Protein AF-A0A8J3E4Y6-F1 (afdb_monomer_lite)

InterPro domains:
  IPR036388 Winged helix-like DNA-binding domain superfamily [G3DSA:1.10.10.10] (5-124)
  IPR036390 Winged helix DNA-binding domain superfamily [SSF46785] (32-128)

Sequence (198 aa):
MRDKEHPVAQGRLDCAAAAERMRALADLVRMSVEAASVSMMKDLTARAHVIEILQLLASKMGSHVEREQIKTELGLRDANLSRVMTLLAANGLVEREPRGKIAAFRVTQRGLALADSERNERQRARAEMLPAPVSAPVQSKEDALRGVFESPNIVVIMRRYDIHPKKDKLDYHFASEDRIDSSNYRLLLSATEKELVH

pLDDT: mean 70.82, std 22.78, range [29.17, 96.06]

Structure (mmCIF, N/CA/C/O backbone):
data_AF-A0A8J3E4Y6-F1
#
_entry.id   AF-A0A8J3E4Y6-F1
#
loop_
_atom_site.group_PDB
_atom_site.id
_atom_site.type_symbol
_atom_site.label_atom_id
_atom_site.label_alt_id
_atom_site.label_comp_id
_atom_site.label_asym_id
_atom_site.label_entity_id
_atom_site.label_seq_id
_atom_site.pdbx_PDB_ins_code
_atom_site.Cartn_x
_atom_site.Cartn_y
_atom_site.Cartn_z
_atom_site.occupancy
_atom_site.B_iso_or_equiv
_atom_site.auth_seq_id
_atom_site.auth_comp_id
_atom_site.auth_asym_id
_atom_site.auth_atom_id
_atom_site.pdbx_PDB_model_num
ATOM 1 N N . MET A 1 1 ? 56.588 -4.073 -56.898 1.00 47.19 1 MET A N 1
ATOM 2 C CA . MET A 1 1 ? 55.803 -3.415 -55.837 1.00 47.19 1 MET A CA 1
ATOM 3 C C . MET A 1 1 ? 54.423 -4.042 -55.867 1.00 47.19 1 MET A C 1
ATOM 5 O O . MET A 1 1 ? 53.781 -3.965 -56.901 1.00 47.19 1 MET A O 1
ATOM 9 N N . ARG A 1 2 ? 54.059 -4.822 -54.842 1.00 45.56 2 ARG A N 1
ATOM 10 C CA . ARG A 1 2 ? 52.734 -5.450 -54.729 1.00 45.56 2 ARG A CA 1
ATOM 11 C C . ARG A 1 2 ? 51.976 -4.673 -53.667 1.00 45.56 2 ARG A C 1
ATOM 13 O O . ARG A 1 2 ? 52.371 -4.734 -52.502 1.00 45.56 2 ARG A O 1
ATOM 20 N N . ASP A 1 3 ? 50.951 -3.948 -54.088 1.00 51.81 3 ASP A N 1
ATOM 21 C CA . ASP A 1 3 ? 50.020 -3.290 -53.186 1.00 51.81 3 ASP A CA 1
ATOM 22 C C . ASP A 1 3 ? 49.254 -4.356 -52.407 1.00 51.81 3 ASP A C 1
ATOM 24 O O . ASP A 1 3 ? 48.601 -5.238 -52.967 1.00 51.81 3 ASP A O 1
ATOM 28 N N . LYS A 1 4 ? 49.424 -4.321 -51.086 1.00 55.22 4 LYS A N 1
ATOM 29 C CA . LYS A 1 4 ? 48.626 -5.100 -50.149 1.00 55.22 4 LYS A CA 1
ATOM 30 C C . LYS A 1 4 ? 47.369 -4.291 -49.872 1.00 55.22 4 LYS A C 1
ATOM 32 O O . LYS A 1 4 ? 47.392 -3.381 -49.048 1.00 55.22 4 LYS A O 1
ATOM 37 N N . GLU A 1 5 ? 46.283 -4.623 -50.555 1.00 52.00 5 GLU A N 1
ATOM 38 C CA . GLU A 1 5 ? 44.956 -4.186 -50.139 1.00 52.00 5 GLU A CA 1
ATOM 39 C C . GLU A 1 5 ? 44.637 -4.847 -48.793 1.00 52.00 5 GLU A C 1
ATOM 41 O O . GLU A 1 5 ? 44.478 -6.064 -48.686 1.00 52.00 5 GLU A O 1
ATOM 46 N N . HIS A 1 6 ? 44.609 -4.041 -47.733 1.00 56.47 6 HIS A N 1
ATOM 47 C CA . HIS A 1 6 ? 44.069 -4.451 -46.446 1.00 56.47 6 HIS A CA 1
ATOM 48 C C . HIS A 1 6 ? 42.537 -4.431 -46.536 1.00 56.47 6 HIS A C 1
ATOM 50 O O . HIS A 1 6 ? 41.969 -3.355 -46.733 1.00 56.47 6 HIS A O 1
ATOM 56 N N . PRO A 1 7 ? 41.838 -5.569 -46.365 1.00 55.38 7 PRO A N 1
ATOM 57 C CA . PRO A 1 7 ? 40.392 -5.541 -46.242 1.00 55.38 7 PRO A CA 1
ATOM 58 C C . PRO A 1 7 ? 40.035 -4.848 -44.924 1.00 55.38 7 PRO A C 1
ATOM 60 O O . PRO A 1 7 ? 40.402 -5.307 -43.841 1.00 55.38 7 PRO A O 1
ATOM 63 N N . VAL A 1 8 ? 39.328 -3.722 -45.028 1.00 56.28 8 VAL A N 1
ATOM 64 C CA . VAL A 1 8 ? 38.725 -3.003 -43.900 1.00 56.28 8 VAL A CA 1
ATOM 65 C C . VAL A 1 8 ? 37.609 -3.885 -43.340 1.00 56.28 8 VAL A C 1
ATOM 67 O O . VAL A 1 8 ? 36.448 -3.803 -43.736 1.00 56.28 8 VAL A O 1
ATOM 70 N N . ALA A 1 9 ? 37.988 -4.813 -42.467 1.00 54.66 9 ALA A N 1
ATOM 71 C CA . ALA A 1 9 ? 37.065 -5.713 -41.808 1.00 54.66 9 ALA A CA 1
ATOM 72 C C . ALA A 1 9 ? 36.280 -4.962 -40.721 1.00 54.66 9 ALA A C 1
ATOM 74 O O . ALA A 1 9 ? 36.844 -4.440 -39.765 1.00 54.66 9 ALA A O 1
ATOM 75 N N . GLN A 1 10 ? 34.954 -4.979 -40.881 1.00 55.78 10 GLN A N 1
ATOM 76 C CA . GLN A 1 10 ? 33.985 -5.136 -39.790 1.00 55.78 10 GLN A CA 1
ATOM 77 C C . GLN A 1 10 ? 33.982 -4.042 -38.709 1.00 55.78 10 GLN A C 1
ATOM 79 O O . GLN A 1 10 ? 34.259 -4.284 -37.540 1.00 55.78 10 GLN A O 1
ATOM 84 N N . GLY A 1 11 ? 33.556 -2.838 -39.097 1.00 50.25 11 GLY A N 1
ATOM 85 C CA . GLY A 1 11 ? 33.175 -1.761 -38.171 1.00 50.25 11 GLY A CA 1
ATOM 86 C C . GLY A 1 11 ? 31.691 -1.381 -38.219 1.00 50.25 11 GLY A C 1
ATOM 87 O O . GLY A 1 11 ? 31.302 -0.358 -37.661 1.00 50.25 11 GLY A O 1
ATOM 88 N N . ARG A 1 12 ? 30.843 -2.153 -38.909 1.00 56.50 12 ARG A N 1
ATOM 89 C CA . ARG A 1 12 ? 29.395 -1.921 -38.899 1.00 56.50 12 ARG A CA 1
ATOM 90 C C . ARG A 1 12 ? 28.846 -2.667 -37.690 1.00 56.50 12 ARG A C 1
ATOM 92 O O . ARG A 1 12 ? 28.599 -3.861 -37.762 1.00 56.50 12 ARG A O 1
ATOM 99 N N . LEU A 1 13 ? 28.756 -1.977 -36.554 1.00 59.97 13 LEU A N 1
ATOM 100 C CA . LEU A 1 13 ? 27.991 -2.461 -35.408 1.00 59.97 13 LEU A CA 1
ATOM 101 C C . LEU A 1 13 ? 26.611 -2.847 -35.935 1.00 59.97 13 LEU A C 1
ATOM 103 O O . LEU A 1 13 ? 25.876 -1.983 -36.414 1.00 59.97 13 LEU A O 1
ATOM 107 N N . ASP A 1 14 ? 26.307 -4.141 -35.923 1.00 71.94 14 ASP A N 1
ATOM 108 C CA . ASP A 1 14 ? 25.037 -4.674 -36.395 1.00 71.94 14 ASP A CA 1
ATOM 109 C C . ASP A 1 14 ? 23.927 -4.100 -35.512 1.00 71.94 14 ASP A C 1
ATOM 111 O O . ASP A 1 14 ? 23.604 -4.640 -34.453 1.00 71.94 14 ASP A O 1
ATOM 115 N N . CYS A 1 15 ? 23.362 -2.960 -35.921 1.00 79.06 15 CYS A N 1
ATOM 116 C CA . CYS A 1 15 ? 22.351 -2.229 -35.158 1.00 79.06 15 CYS A CA 1
ATOM 117 C C . CYS A 1 15 ? 21.167 -3.128 -34.786 1.00 79.06 15 CYS A C 1
ATOM 119 O O . CYS A 1 15 ? 20.570 -2.945 -33.731 1.00 79.06 15 CYS A O 1
ATOM 121 N N . ALA A 1 16 ? 20.869 -4.131 -35.617 1.00 82.94 16 ALA A N 1
ATOM 122 C CA . ALA A 1 16 ? 19.875 -5.158 -35.331 1.00 82.94 16 ALA A CA 1
ATOM 123 C C . ALA A 1 16 ? 20.263 -6.026 -34.121 1.00 82.94 16 ALA A C 1
ATOM 125 O O . ALA A 1 16 ? 19.465 -6.191 -33.205 1.00 82.94 16 ALA A O 1
ATOM 126 N N . ALA A 1 17 ? 21.501 -6.524 -34.063 1.00 84.75 17 ALA A N 1
ATOM 127 C CA . ALA A 1 17 ? 21.981 -7.311 -32.928 1.00 84.75 17 ALA A CA 1
ATOM 128 C C . ALA A 1 17 ? 22.073 -6.470 -31.643 1.00 84.75 17 ALA A C 1
ATOM 130 O O . ALA A 1 17 ? 21.790 -6.964 -30.551 1.00 84.75 17 ALA A O 1
ATOM 131 N N . ALA A 1 18 ? 22.443 -5.191 -31.760 1.00 86.19 18 ALA A N 1
ATOM 132 C CA . ALA A 1 18 ? 22.433 -4.258 -30.636 1.00 86.19 18 ALA A CA 1
ATOM 133 C C . ALA A 1 18 ? 21.005 -3.977 -30.133 1.00 86.19 18 ALA A C 1
ATOM 135 O O . ALA A 1 18 ? 20.766 -4.023 -28.927 1.00 86.19 18 ALA A O 1
ATOM 136 N N . ALA A 1 19 ? 20.050 -3.755 -31.042 1.00 92.25 19 ALA A N 1
ATOM 137 C CA . ALA A 1 19 ? 18.644 -3.546 -30.704 1.00 92.25 19 ALA A CA 1
ATOM 138 C C . ALA A 1 19 ? 18.044 -4.759 -29.980 1.00 92.25 19 ALA A C 1
ATOM 140 O O . ALA A 1 19 ? 17.343 -4.586 -28.984 1.00 92.25 19 ALA A O 1
ATOM 141 N N . GLU A 1 20 ? 18.380 -5.978 -30.407 1.00 93.00 20 GLU A N 1
ATOM 142 C CA . GLU A 1 20 ? 17.858 -7.193 -29.773 1.00 93.00 20 GLU A CA 1
ATOM 143 C C . GLU A 1 20 ? 18.412 -7.412 -28.374 1.00 93.00 20 GLU A C 1
ATOM 145 O O . GLU A 1 20 ? 17.668 -7.769 -27.462 1.00 93.00 20 GLU A O 1
ATOM 150 N N . ARG A 1 21 ? 19.691 -7.094 -28.160 1.00 94.06 21 ARG A N 1
ATOM 151 C CA . ARG A 1 21 ? 20.278 -7.089 -26.814 1.00 94.06 21 ARG A CA 1
ATOM 152 C C . ARG A 1 21 ? 19.631 -6.034 -25.918 1.00 94.06 21 ARG A C 1
ATOM 154 O O . ARG A 1 21 ? 19.386 -6.313 -24.749 1.00 94.06 21 ARG A O 1
ATOM 161 N N . MET A 1 22 ? 19.323 -4.848 -26.450 1.00 94.50 22 MET A N 1
ATOM 162 C CA . MET A 1 22 ? 18.622 -3.806 -25.692 1.00 94.50 22 MET A CA 1
ATOM 163 C C . MET A 1 22 ? 17.192 -4.214 -25.328 1.00 94.50 22 MET A C 1
ATOM 165 O O . MET A 1 22 ? 16.777 -3.964 -24.199 1.00 94.50 22 MET A O 1
ATOM 169 N N . ARG A 1 23 ? 16.452 -4.868 -26.234 1.00 95.94 23 ARG A N 1
ATOM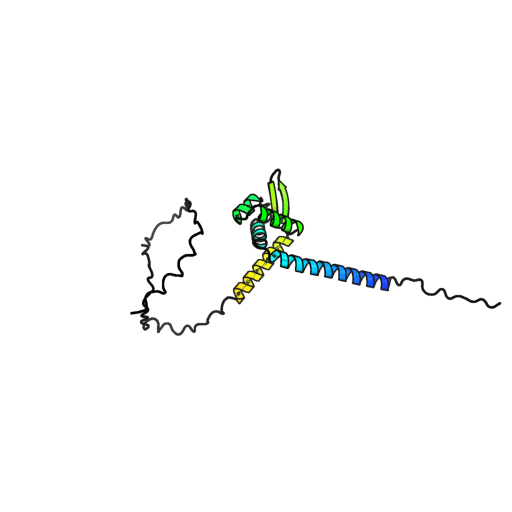 170 C CA . ARG A 1 23 ? 15.115 -5.406 -25.925 1.00 95.94 23 ARG A CA 1
ATOM 171 C C . ARG A 1 23 ? 15.179 -6.487 -24.859 1.00 95.94 23 ARG A C 1
ATOM 173 O O . ARG A 1 23 ? 14.480 -6.374 -23.861 1.00 95.94 23 ARG A O 1
ATOM 180 N N . ALA A 1 24 ? 16.078 -7.458 -25.014 1.00 95.62 24 ALA A N 1
ATOM 181 C CA . ALA A 1 24 ? 16.266 -8.512 -24.022 1.00 95.62 24 ALA A CA 1
ATOM 182 C C . ALA A 1 24 ? 16.628 -7.943 -22.637 1.00 95.62 24 ALA A C 1
ATOM 184 O O . ALA A 1 24 ? 16.120 -8.410 -21.620 1.00 95.62 24 ALA A O 1
ATOM 185 N N . LEU A 1 25 ? 17.465 -6.899 -22.588 1.00 95.38 25 LEU A N 1
ATOM 186 C CA . LEU A 1 25 ? 17.784 -6.201 -21.344 1.00 95.38 25 LEU A CA 1
ATOM 187 C C . LEU A 1 25 ? 16.560 -5.485 -20.759 1.00 95.38 25 LEU A C 1
ATOM 189 O O . LEU A 1 25 ? 16.324 -5.576 -19.557 1.00 95.38 25 LEU A O 1
ATOM 193 N N . ALA A 1 26 ? 15.779 -4.788 -21.587 1.00 95.94 26 ALA A N 1
ATOM 194 C CA . ALA A 1 26 ? 14.564 -4.107 -21.149 1.00 95.94 26 ALA A CA 1
ATOM 195 C C . ALA A 1 26 ? 13.530 -5.094 -20.589 1.00 95.94 26 ALA A C 1
ATOM 197 O O . ALA A 1 26 ? 12.945 -4.830 -19.538 1.00 95.94 26 ALA A O 1
ATOM 198 N N . ASP A 1 27 ? 13.358 -6.246 -21.237 1.00 96.06 27 ASP A N 1
ATOM 199 C CA . ASP A 1 27 ? 12.477 -7.311 -20.766 1.00 96.06 27 ASP A CA 1
ATOM 200 C C . ASP A 1 27 ? 12.960 -7.884 -19.432 1.00 96.06 27 ASP A C 1
ATOM 202 O O . ASP A 1 27 ? 12.168 -8.014 -18.501 1.00 96.06 27 ASP A O 1
ATOM 206 N N . LEU A 1 28 ? 14.264 -8.142 -19.287 1.00 96.06 28 LEU A N 1
ATOM 207 C CA . LEU A 1 28 ? 14.833 -8.620 -18.026 1.00 96.06 28 LEU A CA 1
ATOM 208 C C . LEU A 1 28 ? 14.630 -7.601 -16.897 1.00 96.06 28 LEU A C 1
ATOM 210 O O . LEU A 1 28 ? 14.212 -7.972 -15.799 1.00 96.06 28 LEU A O 1
ATOM 214 N N . VAL A 1 29 ? 14.864 -6.312 -17.163 1.00 94.12 29 VAL A N 1
ATOM 215 C CA . VAL A 1 29 ? 14.599 -5.239 -16.194 1.00 94.12 29 VAL A CA 1
ATOM 216 C C . VAL A 1 29 ? 13.116 -5.212 -15.828 1.00 94.12 29 VAL A C 1
ATOM 218 O O . VAL A 1 29 ? 12.796 -5.181 -14.639 1.00 94.12 29 VAL A O 1
ATOM 221 N N . ARG A 1 30 ? 12.209 -5.305 -16.806 1.00 92.19 30 ARG A N 1
ATOM 222 C CA . ARG A 1 30 ? 10.763 -5.344 -16.552 1.00 92.19 30 ARG A CA 1
ATOM 223 C C . ARG A 1 30 ? 10.384 -6.523 -15.657 1.00 92.19 30 ARG A C 1
ATOM 225 O O . ARG A 1 30 ? 9.755 -6.319 -14.623 1.00 92.19 30 ARG A O 1
ATOM 232 N N . MET A 1 31 ? 10.847 -7.725 -15.996 1.00 90.56 31 MET A N 1
ATOM 233 C CA . MET A 1 31 ? 10.618 -8.937 -15.205 1.00 90.56 31 MET A CA 1
ATOM 234 C C . MET A 1 31 ? 11.186 -8.812 -13.787 1.00 90.56 31 MET A C 1
ATOM 236 O O . MET A 1 31 ? 10.558 -9.264 -12.833 1.00 90.56 31 MET A O 1
ATOM 240 N N . SER A 1 32 ? 12.347 -8.171 -13.621 1.00 90.06 32 SER A N 1
ATOM 241 C CA . SER A 1 32 ? 12.950 -7.961 -12.299 1.00 90.06 32 SER A CA 1
ATOM 242 C C . SER A 1 32 ? 12.123 -7.018 -11.419 1.00 90.06 32 SER A C 1
ATOM 244 O O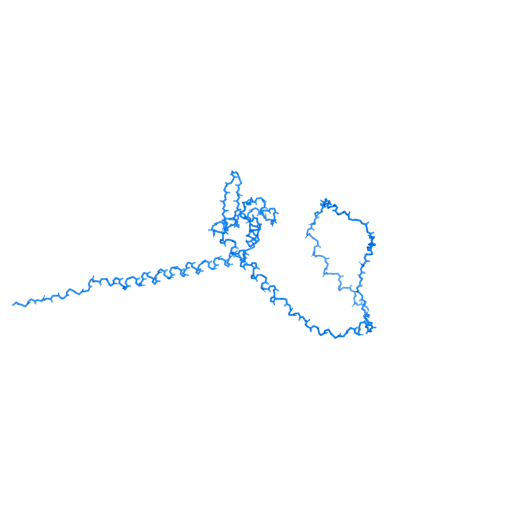 . SER A 1 32 ? 11.937 -7.289 -10.232 1.00 90.06 32 SER A O 1
ATOM 246 N N . VAL A 1 33 ? 11.569 -5.949 -12.002 1.00 82.25 33 VAL A N 1
ATOM 247 C CA . VAL A 1 33 ? 10.688 -5.003 -11.305 1.00 82.25 33 VAL A CA 1
ATOM 248 C C . VAL A 1 33 ? 9.375 -5.683 -10.927 1.00 82.25 33 VAL A C 1
ATOM 250 O O . VAL A 1 33 ? 8.921 -5.557 -9.790 1.00 82.25 33 VAL A O 1
ATOM 253 N N . GLU A 1 34 ? 8.789 -6.445 -11.851 1.00 81.44 34 GLU A N 1
ATOM 254 C CA . GLU A 1 34 ? 7.578 -7.226 -11.600 1.00 81.44 34 GLU A CA 1
ATOM 255 C C . GLU A 1 34 ? 7.804 -8.232 -10.460 1.00 81.44 34 GLU A C 1
ATOM 257 O O . GLU A 1 34 ? 7.056 -8.226 -9.480 1.00 81.44 34 GLU A O 1
ATOM 262 N N . ALA A 1 35 ? 8.881 -9.020 -10.506 1.00 77.75 35 ALA A N 1
ATOM 263 C CA . ALA A 1 35 ? 9.217 -9.990 -9.463 1.00 77.75 35 ALA A CA 1
ATOM 264 C C . ALA A 1 35 ? 9.441 -9.328 -8.091 1.00 77.75 35 ALA A C 1
ATOM 266 O O . ALA A 1 35 ? 8.895 -9.788 -7.082 1.00 77.75 35 ALA A O 1
ATOM 267 N N . ALA A 1 36 ? 10.185 -8.218 -8.049 1.00 75.38 36 ALA A N 1
ATOM 268 C CA . ALA A 1 36 ? 10.406 -7.455 -6.822 1.00 75.38 36 ALA A CA 1
ATOM 269 C C . ALA A 1 36 ? 9.090 -6.908 -6.249 1.00 75.38 36 ALA A C 1
ATOM 271 O O . ALA A 1 36 ? 8.866 -6.967 -5.037 1.00 75.38 36 ALA A O 1
ATOM 272 N N . SER A 1 37 ? 8.189 -6.431 -7.113 1.00 76.69 37 SER A N 1
ATOM 273 C CA . SER A 1 37 ? 6.881 -5.928 -6.695 1.00 76.69 37 SER A CA 1
ATOM 274 C C . SER A 1 37 ? 6.009 -7.030 -6.087 1.00 76.69 37 SER A C 1
ATOM 276 O O . SER A 1 37 ? 5.405 -6.810 -5.041 1.00 76.69 37 SER A O 1
ATOM 278 N N . VAL A 1 38 ? 6.000 -8.236 -6.665 1.00 77.50 38 VAL A N 1
ATOM 279 C CA . VAL A 1 38 ? 5.216 -9.370 -6.152 1.00 77.50 38 VAL A CA 1
ATOM 280 C C . VAL A 1 38 ? 5.718 -9.809 -4.777 1.00 77.50 38 VAL A C 1
ATOM 282 O O . VAL A 1 38 ? 4.910 -10.003 -3.869 1.00 77.50 38 VAL A O 1
ATOM 285 N N . SER A 1 39 ? 7.038 -9.929 -4.596 1.00 73.88 39 SER A N 1
ATOM 286 C CA . SER A 1 39 ? 7.621 -10.298 -3.297 1.00 73.88 39 SER A CA 1
ATOM 287 C C . SER A 1 39 ? 7.296 -9.263 -2.221 1.00 73.88 39 SER A C 1
ATOM 289 O O . SER A 1 39 ? 6.821 -9.609 -1.143 1.00 73.88 39 SER A O 1
ATOM 291 N N . MET A 1 40 ? 7.484 -7.981 -2.538 1.00 77.19 40 MET A N 1
ATOM 292 C CA . MET A 1 40 ? 7.224 -6.882 -1.611 1.00 77.19 40 MET A CA 1
ATOM 293 C C . MET A 1 40 ? 5.752 -6.812 -1.196 1.00 77.19 40 MET A C 1
ATOM 295 O O . MET A 1 40 ? 5.454 -6.538 -0.036 1.00 77.19 40 MET A O 1
ATOM 299 N N . MET A 1 41 ? 4.832 -7.073 -2.126 1.00 80.25 41 MET A N 1
ATOM 300 C CA . MET A 1 41 ? 3.399 -7.073 -1.838 1.00 80.25 41 MET A CA 1
ATOM 301 C C . MET A 1 41 ? 3.021 -8.221 -0.897 1.00 80.25 41 MET A C 1
ATOM 303 O O . MET A 1 41 ? 2.303 -7.968 0.062 1.00 80.25 41 MET A O 1
ATOM 307 N N . LYS A 1 42 ? 3.566 -9.431 -1.086 1.00 81.00 42 LYS A N 1
ATOM 308 C CA . LYS A 1 42 ? 3.352 -10.557 -0.153 1.00 81.00 42 LYS A CA 1
ATOM 309 C C . LYS A 1 42 ? 3.849 -10.242 1.258 1.00 81.00 42 LYS A C 1
ATOM 311 O O . LYS A 1 42 ? 3.137 -10.457 2.236 1.00 81.00 42 LYS A O 1
ATOM 316 N N . ASP A 1 43 ? 5.044 -9.668 1.368 1.00 81.56 43 ASP A N 1
ATOM 317 C CA . ASP A 1 43 ? 5.611 -9.276 2.663 1.00 81.56 43 ASP A CA 1
ATOM 318 C C . ASP A 1 43 ? 4.822 -8.146 3.331 1.00 81.56 43 ASP A C 1
ATOM 320 O O . ASP A 1 43 ? 4.858 -7.980 4.552 1.00 81.56 43 ASP A O 1
ATOM 324 N N . LEU A 1 44 ? 4.143 -7.323 2.531 1.00 83.62 44 LEU A N 1
ATOM 325 C CA . LEU A 1 44 ? 3.329 -6.215 3.000 1.00 83.62 44 LEU A CA 1
ATOM 326 C C . LEU A 1 44 ? 1.954 -6.691 3.476 1.00 83.62 44 LEU A C 1
ATOM 328 O O . LEU A 1 44 ? 1.518 -6.255 4.541 1.00 83.62 44 LEU A O 1
ATOM 332 N N . THR A 1 45 ? 1.298 -7.595 2.745 1.00 82.12 45 THR A N 1
ATOM 333 C CA . THR A 1 45 ? -0.008 -8.152 3.132 1.00 82.12 45 THR A CA 1
ATOM 334 C C . THR A 1 45 ? 0.084 -9.105 4.320 1.00 82.12 45 THR A C 1
ATOM 336 O O . THR A 1 45 ? -0.854 -9.174 5.113 1.00 82.12 45 THR A O 1
ATOM 339 N N . ALA A 1 46 ? 1.243 -9.736 4.536 1.00 81.94 46 ALA A N 1
ATOM 340 C CA . ALA A 1 46 ? 1.527 -10.525 5.736 1.00 81.94 46 ALA A CA 1
ATOM 341 C C . ALA A 1 46 ? 1.583 -9.691 7.034 1.00 81.94 46 ALA A C 1
ATOM 343 O O . ALA A 1 46 ? 1.527 -10.245 8.135 1.00 81.94 46 ALA A O 1
ATOM 344 N N . ARG A 1 47 ? 1.716 -8.360 6.948 1.00 83.25 47 ARG A N 1
ATOM 345 C CA . ARG A 1 47 ? 1.793 -7.498 8.136 1.00 83.25 47 ARG A CA 1
ATOM 346 C C . ARG A 1 47 ? 0.413 -7.259 8.729 1.00 83.25 47 ARG A C 1
ATOM 348 O O . ARG A 1 47 ? -0.551 -6.962 8.024 1.00 83.25 47 ARG A O 1
ATOM 355 N N . ALA A 1 48 ? 0.359 -7.283 10.059 1.00 75.56 48 ALA A N 1
ATOM 356 C CA . ALA A 1 48 ? -0.845 -6.963 10.812 1.00 75.56 48 ALA A CA 1
ATOM 357 C C . ALA A 1 48 ? -1.421 -5.593 10.400 1.00 75.56 48 ALA A C 1
ATOM 359 O O . ALA A 1 48 ? -0.681 -4.621 10.223 1.00 75.56 48 ALA A O 1
ATOM 360 N N . HIS A 1 49 ? -2.748 -5.531 10.270 1.00 88.75 49 HIS A N 1
ATOM 361 C CA . HIS A 1 49 ? -3.556 -4.333 10.003 1.00 88.75 49 HIS A CA 1
ATOM 362 C C . HIS A 1 49 ? -3.403 -3.657 8.631 1.00 88.75 49 HIS A C 1
ATOM 364 O O . HIS A 1 49 ? -4.179 -2.753 8.332 1.00 88.75 49 HIS A O 1
ATOM 370 N N . VAL A 1 50 ? -2.479 -4.078 7.759 1.00 91.81 50 VAL A N 1
ATOM 371 C CA . VAL A 1 50 ? -2.338 -3.488 6.410 1.00 91.81 50 VAL A CA 1
ATOM 372 C C . VAL A 1 50 ? -3.635 -3.617 5.612 1.00 91.81 50 VAL A C 1
ATOM 374 O O . VAL A 1 50 ? -4.161 -2.623 5.114 1.00 91.81 50 VAL A O 1
ATOM 377 N N . ILE A 1 51 ? -4.176 -4.833 5.538 1.00 92.50 51 ILE A N 1
ATOM 378 C CA . ILE A 1 51 ? -5.420 -5.107 4.811 1.00 92.50 51 ILE A CA 1
ATOM 379 C C . ILE A 1 51 ? -6.608 -4.396 5.461 1.00 92.50 51 ILE A C 1
ATOM 381 O O . ILE A 1 51 ? -7.449 -3.851 4.756 1.00 92.50 51 ILE A O 1
ATOM 385 N N . GLU A 1 52 ? -6.653 -4.346 6.792 1.00 92.19 52 GLU A N 1
ATOM 386 C CA . GLU A 1 52 ? -7.721 -3.672 7.539 1.00 92.19 52 GLU A CA 1
ATOM 387 C C . GLU A 1 52 ? -7.738 -2.167 7.258 1.00 92.19 52 GLU A C 1
ATOM 389 O O . GLU A 1 52 ? -8.795 -1.615 6.970 1.00 92.19 52 GLU A O 1
ATOM 394 N N . ILE A 1 53 ? -6.571 -1.513 7.245 1.00 93.94 53 ILE A N 1
ATOM 395 C CA . ILE A 1 53 ? -6.448 -0.092 6.893 1.00 93.94 53 ILE A CA 1
ATOM 396 C C . ILE A 1 53 ? -6.895 0.147 5.450 1.00 93.94 53 ILE A C 1
ATOM 398 O O . ILE A 1 53 ? -7.649 1.082 5.188 1.00 93.94 53 ILE A O 1
ATOM 402 N N . LEU A 1 54 ? -6.461 -0.686 4.500 1.00 93.69 54 LEU A N 1
ATOM 403 C CA . LEU A 1 54 ? -6.851 -0.519 3.099 1.00 93.69 54 LEU A CA 1
ATOM 404 C C . LEU A 1 54 ? -8.356 -0.723 2.898 1.00 93.69 54 LEU A C 1
ATOM 406 O O . LEU A 1 54 ? -8.980 0.055 2.183 1.00 93.69 54 LEU A O 1
ATOM 410 N N . GLN A 1 55 ? -8.954 -1.709 3.566 1.00 93.00 55 GLN A N 1
ATOM 411 C CA . GLN A 1 55 ? -10.398 -1.951 3.530 1.00 93.00 55 GLN A CA 1
ATOM 412 C C . GLN A 1 55 ? -11.190 -0.817 4.185 1.00 93.00 55 GLN A C 1
ATOM 414 O O . GLN A 1 55 ? -12.231 -0.416 3.661 1.00 93.00 55 GLN A O 1
ATOM 419 N N . LEU A 1 56 ? -10.683 -0.268 5.289 1.00 93.62 56 LEU A N 1
ATOM 420 C CA . LEU A 1 56 ? -11.262 0.893 5.949 1.00 93.62 56 LEU A CA 1
ATOM 421 C C . LEU A 1 56 ? -11.293 2.092 5.002 1.00 93.62 56 LEU A C 1
ATOM 423 O O . LEU A 1 56 ? -12.356 2.654 4.754 1.00 93.62 56 LEU A O 1
ATOM 427 N N . LEU A 1 57 ? -10.152 2.436 4.406 1.00 93.50 57 LEU A N 1
ATOM 428 C CA . LEU A 1 57 ? -10.054 3.548 3.461 1.00 93.50 57 LEU A CA 1
ATOM 429 C C . LEU A 1 57 ? -10.890 3.304 2.194 1.00 93.50 57 LEU A C 1
ATOM 431 O O . LEU A 1 57 ? -11.516 4.233 1.686 1.00 93.50 57 LEU A O 1
ATOM 435 N N . ALA A 1 58 ? -10.957 2.059 1.711 1.00 92.19 58 ALA A N 1
ATOM 436 C CA . ALA A 1 58 ? -11.802 1.670 0.581 1.00 92.19 58 ALA A CA 1
ATOM 437 C C . ALA A 1 58 ? -13.295 1.871 0.874 1.00 92.19 58 ALA A C 1
ATOM 439 O O . ALA A 1 58 ? -14.033 2.359 0.017 1.00 92.19 58 ALA A O 1
ATOM 440 N N . SER A 1 59 ? -13.740 1.565 2.099 1.00 91.31 59 SER A N 1
ATOM 441 C CA . SER A 1 59 ? -15.140 1.735 2.510 1.00 91.31 59 SER A CA 1
ATOM 442 C C . SER A 1 59 ? -15.608 3.193 2.483 1.00 91.31 59 SER A C 1
ATOM 444 O O . SER A 1 59 ? -16.796 3.458 2.319 1.00 91.31 59 SER A O 1
ATOM 446 N N . LYS A 1 60 ? -14.678 4.151 2.584 1.00 89.38 60 LYS A N 1
ATOM 447 C CA . LYS A 1 60 ? -14.968 5.590 2.592 1.00 89.38 60 LYS A CA 1
ATOM 448 C C . LYS A 1 60 ? -14.923 6.218 1.183 1.00 89.38 60 LYS A C 1
ATOM 450 O O . LYS A 1 60 ? -14.852 7.440 1.066 1.00 89.38 60 LYS A O 1
ATOM 455 N N . MET A 1 61 ? -14.962 5.402 0.120 1.00 75.69 61 MET A N 1
ATOM 456 C CA . MET A 1 61 ? -15.167 5.785 -1.293 1.00 75.69 61 MET A CA 1
ATOM 457 C C . MET A 1 61 ? -14.360 7.011 -1.764 1.00 75.69 61 MET A C 1
ATOM 459 O O . MET A 1 61 ? -14.908 7.984 -2.276 1.00 75.69 61 MET A O 1
ATOM 463 N N . GLY A 1 62 ? -13.036 6.981 -1.586 1.00 73.69 62 GLY A N 1
ATOM 464 C CA . GLY A 1 62 ? -12.145 8.031 -2.100 1.00 73.69 62 GLY A CA 1
ATOM 465 C C . GLY A 1 62 ? -12.160 9.343 -1.308 1.00 73.69 62 GLY A C 1
ATOM 466 O O . GLY A 1 62 ? -11.458 10.286 -1.682 1.00 73.69 62 GLY A O 1
ATOM 467 N N . SER A 1 63 ? -12.908 9.412 -0.204 1.00 87.19 63 SER A N 1
ATOM 468 C CA . SER A 1 63 ? -12.760 10.499 0.762 1.00 87.19 63 SER A CA 1
ATOM 469 C C . SER A 1 63 ? -11.434 10.384 1.518 1.00 87.19 63 SER A C 1
ATOM 471 O O . SER A 1 63 ? -10.849 9.306 1.656 1.00 87.19 63 SER A O 1
ATOM 473 N N . HIS A 1 64 ? -10.936 11.530 1.975 1.00 90.56 64 HIS A N 1
ATOM 474 C CA . HIS A 1 64 ? -9.752 11.581 2.817 1.00 90.56 64 HIS A CA 1
ATOM 475 C C . HIS A 1 64 ? -10.152 11.282 4.262 1.00 90.56 64 HIS A C 1
ATOM 477 O O . HIS A 1 64 ? -11.033 11.946 4.805 1.00 90.56 64 HIS A O 1
ATOM 483 N N . VAL A 1 65 ? -9.482 10.313 4.877 1.00 93.69 65 VAL A N 1
ATOM 484 C CA . VAL A 1 65 ? -9.699 9.899 6.265 1.00 93.69 65 VAL A CA 1
ATOM 485 C C . VAL A 1 65 ? -8.535 10.389 7.111 1.00 93.69 65 VAL A C 1
ATOM 487 O O . VAL A 1 65 ? -7.366 10.208 6.758 1.00 93.69 65 VAL A O 1
ATOM 490 N N . GLU A 1 66 ? -8.834 11.034 8.230 1.00 94.50 66 GLU A N 1
ATOM 491 C CA . GLU A 1 66 ? -7.800 11.554 9.118 1.00 94.50 66 GLU A CA 1
ATOM 492 C C . GLU A 1 66 ? -7.116 10.438 9.907 1.00 94.50 66 GLU A C 1
ATOM 494 O O . GLU A 1 66 ? -7.718 9.423 10.260 1.00 94.50 66 GLU A O 1
ATOM 499 N N . ARG A 1 67 ? -5.846 10.655 10.259 1.00 92.81 67 ARG A N 1
ATOM 500 C CA . ARG A 1 67 ? -5.069 9.695 11.056 1.00 92.81 67 ARG A CA 1
ATOM 501 C C . ARG A 1 67 ? -5.768 9.289 12.360 1.00 92.81 67 ARG A C 1
ATOM 503 O O . ARG A 1 67 ? -5.764 8.111 12.703 1.00 92.81 67 ARG A O 1
ATOM 510 N N . GLU A 1 68 ? -6.362 10.247 13.075 1.00 91.00 68 GLU A N 1
ATOM 511 C CA . GLU A 1 68 ? -7.054 9.982 14.346 1.00 91.00 68 GLU A CA 1
ATOM 512 C C . GLU A 1 68 ? -8.324 9.141 14.159 1.00 91.00 68 GLU A C 1
ATOM 514 O O . GLU A 1 68 ? -8.658 8.326 15.020 1.00 91.00 68 GLU A O 1
ATOM 519 N N . GLN A 1 69 ? -8.996 9.266 13.013 1.00 92.19 69 GLN A N 1
ATOM 520 C CA . GLN A 1 69 ? -10.154 8.434 12.681 1.00 92.19 69 GLN A CA 1
ATOM 521 C C . GLN A 1 69 ? -9.717 6.986 12.445 1.00 92.19 69 GLN A C 1
ATOM 523 O O . GLN A 1 69 ? -10.271 6.083 13.062 1.00 92.19 69 GLN A O 1
ATOM 528 N N . ILE A 1 70 ? -8.653 6.768 11.660 1.00 92.62 70 ILE A N 1
ATOM 529 C CA . ILE A 1 70 ? -8.085 5.425 11.422 1.00 92.62 70 ILE A CA 1
ATOM 530 C C . ILE A 1 70 ? -7.647 4.782 12.743 1.00 92.62 70 ILE A C 1
ATOM 532 O O . ILE A 1 70 ? -7.893 3.603 12.992 1.00 92.62 70 ILE A O 1
ATOM 536 N N . LYS A 1 71 ? -7.006 5.570 13.613 1.00 93.50 71 LYS A N 1
ATOM 537 C CA . LYS A 1 71 ? -6.580 5.137 14.946 1.00 93.50 71 LYS A CA 1
ATOM 538 C C . LYS A 1 71 ? -7.759 4.667 15.793 1.00 93.50 71 LYS A C 1
ATOM 540 O O . LYS A 1 71 ? -7.665 3.616 16.419 1.00 93.50 71 LYS A O 1
ATOM 545 N N . THR A 1 72 ? -8.840 5.443 15.801 1.00 92.50 72 THR A N 1
ATOM 546 C CA . THR A 1 72 ? -10.051 5.153 16.577 1.00 92.50 72 THR A CA 1
ATOM 547 C C . THR A 1 72 ? -10.778 3.926 16.036 1.00 92.50 72 THR A C 1
ATOM 549 O O . THR A 1 72 ? -11.126 3.043 16.811 1.00 92.50 72 THR A O 1
ATOM 552 N N . GLU A 1 73 ? -10.956 3.833 14.716 1.00 92.06 73 GLU A N 1
ATOM 553 C CA . GLU A 1 73 ? -11.690 2.731 14.081 1.00 92.06 73 GLU A CA 1
ATOM 554 C C . GLU A 1 73 ? -10.953 1.383 14.207 1.00 92.06 73 GLU A C 1
ATOM 556 O O . GLU A 1 73 ? -11.602 0.346 14.307 1.00 92.06 73 GLU A O 1
ATOM 561 N N . LEU A 1 74 ? -9.613 1.379 14.250 1.00 90.88 74 LEU A N 1
ATOM 562 C CA . LEU A 1 74 ? -8.808 0.148 14.326 1.00 90.88 74 LEU A CA 1
ATOM 563 C C . LEU A 1 74 ? -8.170 -0.115 15.700 1.00 90.88 74 LEU A C 1
ATOM 565 O O . LEU A 1 74 ? -7.482 -1.120 15.875 1.00 90.88 74 LEU A O 1
ATOM 569 N N . GLY A 1 75 ? -8.333 0.787 16.672 1.00 90.50 75 GLY A N 1
ATOM 570 C CA . GLY A 1 75 ? -7.750 0.645 18.013 1.00 90.50 75 GLY A CA 1
ATOM 571 C C . GLY A 1 75 ? -6.215 0.576 18.034 1.00 90.50 75 GLY A C 1
ATOM 572 O O . GLY A 1 75 ? -5.625 -0.050 18.917 1.00 90.50 75 GLY A O 1
ATOM 573 N N . LEU A 1 76 ? -5.538 1.184 17.053 1.00 89.56 76 LEU A N 1
ATOM 574 C CA . LEU A 1 76 ? -4.088 1.052 16.880 1.00 89.56 76 LEU A CA 1
ATOM 575 C C . LEU A 1 76 ? -3.290 2.043 17.738 1.00 89.56 76 LEU A C 1
ATOM 577 O O . LEU A 1 76 ? -3.663 3.199 17.925 1.00 89.56 76 LEU A O 1
ATOM 581 N N . ARG A 1 77 ? -2.108 1.617 18.200 1.00 89.94 77 ARG A N 1
ATOM 582 C CA . ARG A 1 77 ? -1.132 2.514 18.846 1.00 89.94 77 ARG A CA 1
ATOM 583 C C . ARG A 1 77 ? -0.508 3.471 17.826 1.00 89.94 77 ARG A C 1
ATOM 585 O O . ARG A 1 77 ? -0.186 3.061 16.710 1.00 89.94 77 ARG A O 1
ATOM 592 N N . ASP A 1 78 ? -0.219 4.705 18.244 1.00 87.56 78 ASP A N 1
ATOM 593 C CA . ASP A 1 78 ? 0.307 5.774 17.374 1.00 87.56 78 ASP A CA 1
ATOM 594 C C . ASP A 1 78 ? 1.586 5.406 16.617 1.00 87.56 78 ASP A C 1
ATOM 596 O O . ASP A 1 78 ? 1.710 5.702 15.425 1.00 87.56 78 ASP A O 1
ATOM 600 N N . ALA A 1 79 ? 2.534 4.755 17.295 1.00 87.62 79 ALA A N 1
ATOM 601 C CA . ALA A 1 79 ? 3.795 4.344 16.685 1.00 87.62 79 ALA A CA 1
ATOM 602 C C . ALA A 1 79 ? 3.576 3.285 15.592 1.00 87.62 79 ALA A C 1
ATOM 604 O O . ALA A 1 79 ? 4.197 3.351 14.530 1.00 87.62 79 ALA A O 1
ATOM 605 N N . ASN A 1 80 ? 2.658 2.340 15.828 1.00 88.06 80 ASN A N 1
ATOM 606 C CA . ASN A 1 80 ? 2.352 1.291 14.861 1.00 88.06 80 ASN A CA 1
ATOM 607 C C . ASN A 1 80 ? 1.619 1.872 13.649 1.00 88.06 80 ASN A C 1
ATOM 609 O O . ASN A 1 80 ? 2.044 1.663 12.515 1.00 88.06 80 ASN A O 1
ATOM 613 N N . LEU A 1 81 ? 0.585 2.684 13.890 1.00 91.25 81 LEU A N 1
ATOM 614 C CA . LEU A 1 81 ? -0.164 3.334 12.821 1.00 91.25 81 LEU A CA 1
ATOM 615 C C . LEU A 1 81 ? 0.754 4.204 11.954 1.00 91.25 81 LEU A C 1
ATOM 617 O O . LEU A 1 81 ? 0.745 4.074 10.737 1.00 91.25 81 LEU A O 1
ATOM 621 N N . SER A 1 82 ? 1.609 5.032 12.557 1.00 91.38 82 SER A N 1
ATOM 622 C CA . SER A 1 82 ? 2.537 5.889 11.804 1.00 91.38 82 SER A CA 1
ATOM 623 C C . SER A 1 82 ? 3.494 5.081 10.924 1.00 91.38 82 SER A C 1
ATOM 625 O O . SER A 1 82 ? 3.711 5.435 9.762 1.00 91.38 82 SER A O 1
ATOM 627 N N . ARG A 1 83 ? 4.031 3.966 11.440 1.00 90.81 83 ARG A N 1
ATOM 628 C CA . ARG A 1 83 ? 4.901 3.064 10.672 1.00 90.81 83 ARG A CA 1
ATOM 629 C C . ARG A 1 83 ? 4.153 2.440 9.495 1.00 90.81 83 ARG A C 1
ATOM 631 O O . ARG A 1 83 ? 4.678 2.445 8.384 1.00 90.81 83 ARG A O 1
ATOM 638 N N . VAL A 1 84 ? 2.939 1.937 9.723 1.00 91.50 84 VAL A N 1
ATOM 639 C CA . VAL A 1 84 ? 2.134 1.308 8.667 1.00 91.50 84 VAL A CA 1
ATOM 640 C C . VAL A 1 84 ? 1.703 2.337 7.621 1.00 91.50 84 VAL A C 1
ATOM 642 O O . VAL A 1 84 ? 1.899 2.097 6.437 1.00 91.50 84 VAL A O 1
ATOM 645 N N . MET A 1 85 ? 1.230 3.520 8.017 1.00 93.00 85 MET A N 1
ATOM 646 C CA . MET A 1 85 ? 0.837 4.572 7.069 1.00 93.00 85 MET A CA 1
ATOM 647 C C . MET A 1 85 ? 2.014 5.067 6.223 1.00 93.00 85 MET A C 1
ATOM 649 O O . MET A 1 85 ? 1.862 5.271 5.021 1.00 93.00 85 MET A O 1
ATOM 653 N N . THR A 1 86 ? 3.200 5.211 6.823 1.00 92.44 86 THR A N 1
ATOM 654 C CA . THR A 1 86 ? 4.426 5.572 6.088 1.00 92.44 86 THR A CA 1
ATOM 655 C C . THR A 1 86 ? 4.772 4.505 5.058 1.00 92.44 86 THR A C 1
ATOM 657 O O . THR A 1 86 ? 5.082 4.822 3.915 1.00 92.44 86 THR A O 1
ATOM 660 N N . LEU A 1 87 ? 4.675 3.234 5.447 1.00 91.69 87 LEU A N 1
ATOM 661 C CA . LEU A 1 87 ? 4.936 2.106 4.565 1.00 91.69 87 LEU A CA 1
ATOM 662 C C . LEU A 1 87 ? 3.936 2.047 3.403 1.00 91.69 87 LEU A C 1
ATOM 664 O O . LEU A 1 87 ? 4.347 1.889 2.258 1.00 91.69 87 LEU A O 1
ATOM 668 N N . LEU A 1 88 ? 2.640 2.205 3.675 1.00 93.06 88 LEU A N 1
ATOM 669 C CA . LEU A 1 88 ? 1.604 2.212 2.640 1.00 93.06 88 LEU A CA 1
ATOM 670 C C . LEU A 1 88 ? 1.791 3.376 1.661 1.00 93.06 88 LEU A C 1
ATOM 672 O O . LEU A 1 88 ? 1.645 3.184 0.454 1.00 93.06 88 LEU A O 1
ATOM 676 N N . ALA A 1 89 ? 2.152 4.559 2.169 1.00 93.75 89 ALA A N 1
ATOM 677 C CA . ALA A 1 89 ? 2.416 5.733 1.344 1.00 93.75 89 ALA A CA 1
ATOM 678 C C . ALA A 1 89 ? 3.671 5.547 0.480 1.00 93.75 89 ALA A C 1
ATOM 680 O O . ALA A 1 89 ? 3.638 5.816 -0.717 1.00 93.75 89 ALA A O 1
ATOM 681 N N . ALA A 1 90 ? 4.752 5.008 1.053 1.00 90.88 90 ALA A N 1
ATOM 682 C CA . ALA A 1 90 ? 5.987 4.712 0.324 1.00 90.88 90 ALA A CA 1
ATOM 683 C C . ALA A 1 90 ? 5.782 3.689 -0.808 1.00 90.88 90 ALA A C 1
ATOM 685 O O . ALA A 1 90 ? 6.482 3.732 -1.814 1.00 90.88 90 ALA A O 1
ATOM 686 N N . ASN A 1 91 ? 4.803 2.792 -0.661 1.00 90.88 91 ASN A N 1
ATOM 687 C CA . ASN A 1 91 ? 4.436 1.802 -1.676 1.00 90.88 91 ASN A CA 1
ATOM 688 C C . ASN A 1 91 ? 3.348 2.288 -2.652 1.00 90.88 91 ASN A C 1
ATOM 690 O O . ASN A 1 91 ? 2.924 1.530 -3.527 1.00 90.88 91 ASN A O 1
ATOM 694 N N . GLY A 1 92 ? 2.873 3.530 -2.510 1.00 92.94 92 GLY A N 1
ATOM 695 C CA . GLY A 1 92 ? 1.826 4.100 -3.360 1.00 92.94 92 GLY A CA 1
ATOM 696 C C . GLY A 1 92 ? 0.462 3.422 -3.211 1.00 92.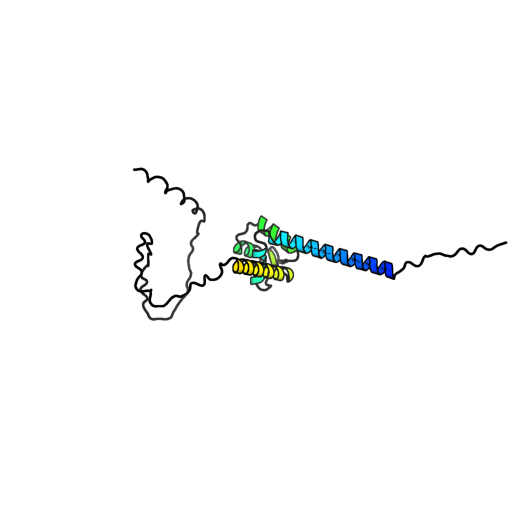94 92 GLY A C 1
ATOM 697 O O . GLY A 1 92 ? -0.353 3.478 -4.130 1.00 92.94 92 GLY A O 1
ATOM 698 N N . LEU A 1 93 ? 0.202 2.751 -2.084 1.00 93.25 93 LEU A N 1
ATOM 699 C CA . LEU A 1 93 ? -1.105 2.145 -1.792 1.00 93.25 93 LEU A CA 1
ATOM 700 C C . LEU A 1 93 ? -2.079 3.146 -1.170 1.00 93.25 93 LEU A C 1
ATOM 702 O O . LEU A 1 93 ? -3.295 2.994 -1.283 1.00 93.25 93 LEU A O 1
ATOM 706 N N . VAL A 1 94 ? -1.539 4.182 -0.531 1.00 95.25 94 VAL A N 1
ATOM 707 C CA . VAL A 1 94 ? -2.299 5.321 -0.024 1.00 95.25 94 VAL A CA 1
ATOM 708 C C . VAL A 1 94 ? -1.605 6.617 -0.415 1.00 95.25 94 VAL A C 1
ATOM 710 O O . VAL A 1 94 ? -0.382 6.686 -0.512 1.00 95.25 94 VAL A O 1
ATOM 713 N N . GLU A 1 95 ? -2.397 7.656 -0.597 1.00 94.94 95 GLU A N 1
ATOM 714 C CA . GLU A 1 95 ? -1.947 9.031 -0.738 1.00 94.94 95 GLU A CA 1
ATOM 715 C C . GLU A 1 95 ? -2.073 9.741 0.604 1.00 94.94 95 GLU A C 1
ATOM 717 O O . GLU A 1 95 ? -3.047 9.549 1.335 1.00 94.94 95 GLU A O 1
ATOM 722 N N . ARG A 1 96 ? -1.076 10.566 0.924 1.00 95.19 96 ARG A N 1
ATOM 723 C CA . ARG A 1 96 ? -1.065 11.413 2.115 1.00 95.19 96 ARG A CA 1
ATOM 724 C C . ARG A 1 96 ? -1.243 12.862 1.690 1.00 95.19 96 ARG A C 1
ATOM 726 O O . ARG A 1 96 ? -0.367 13.419 1.035 1.00 95.19 96 ARG A O 1
ATOM 733 N N . GLU A 1 97 ? -2.326 13.478 2.139 1.00 93.94 97 GLU A N 1
ATOM 734 C CA . GLU A 1 97 ? -2.605 14.897 1.954 1.00 93.94 97 GLU A CA 1
ATOM 735 C C . GLU A 1 97 ? -2.389 15.638 3.289 1.00 93.94 97 GLU A C 1
ATOM 737 O O . GLU A 1 97 ? -3.039 15.320 4.293 1.00 93.94 97 GLU A O 1
ATOM 742 N N . PRO A 1 98 ? -1.466 16.613 3.357 1.00 91.12 98 PRO A N 1
ATOM 743 C CA . PRO A 1 98 ? -1.353 17.473 4.526 1.00 91.12 98 PRO A CA 1
ATOM 744 C C . PRO A 1 98 ? -2.548 18.437 4.586 1.00 91.12 98 PRO A C 1
ATOM 746 O O . PRO A 1 98 ? -2.779 19.211 3.661 1.00 91.12 98 PRO A O 1
ATOM 749 N N . ARG A 1 99 ? -3.286 18.430 5.700 1.00 90.00 99 ARG A N 1
ATOM 750 C CA . ARG A 1 99 ? -4.402 19.347 5.982 1.00 90.00 99 ARG A CA 1
ATOM 751 C C . ARG A 1 99 ? -4.098 20.153 7.241 1.00 90.00 99 ARG A C 1
ATOM 753 O O . ARG A 1 99 ? -4.495 19.807 8.354 1.00 90.00 99 ARG A O 1
ATOM 760 N N . GLY A 1 100 ? -3.326 21.225 7.068 1.00 90.56 100 GLY A N 1
ATOM 761 C CA . GLY A 1 100 ? -2.862 22.066 8.172 1.00 90.56 100 GLY A CA 1
ATOM 762 C C . GLY A 1 100 ? -1.959 21.290 9.135 1.00 90.56 100 GLY A C 1
ATOM 763 O O . GLY A 1 100 ? -0.871 20.863 8.759 1.00 90.56 100 GLY A O 1
ATOM 764 N N . LYS A 1 101 ? -2.409 21.106 10.384 1.00 89.06 10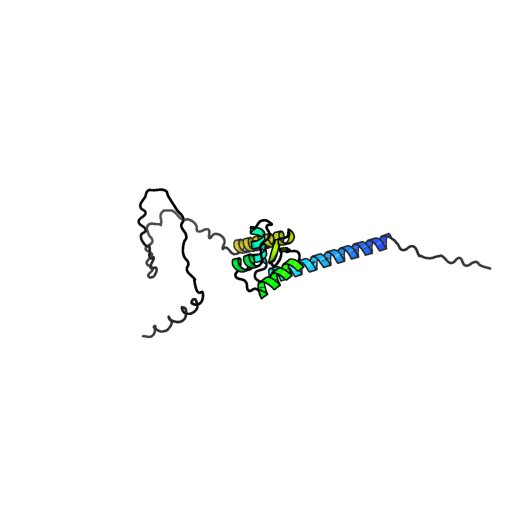1 LYS A N 1
ATOM 765 C CA . LYS A 1 101 ? -1.682 20.340 11.418 1.00 89.06 101 LYS A CA 1
ATOM 766 C C . LYS A 1 101 ? -1.964 18.834 11.379 1.00 89.06 101 LYS A C 1
ATOM 768 O O . LYS A 1 101 ? -1.350 18.086 12.136 1.00 89.06 101 LYS A O 1
ATOM 773 N N . ILE A 1 102 ? -2.891 18.392 10.532 1.00 89.69 102 ILE A N 1
ATOM 774 C CA . ILE A 1 102 ? -3.356 17.006 10.462 1.00 89.69 102 ILE A CA 1
ATOM 775 C C . ILE A 1 102 ? -2.918 16.401 9.122 1.00 89.69 102 ILE A C 1
ATOM 777 O O . ILE A 1 102 ? -2.704 17.107 8.136 1.00 89.69 102 ILE A O 1
ATOM 781 N N . ALA A 1 103 ? -2.750 15.081 9.086 1.00 90.44 103 ALA A N 1
ATOM 782 C CA . ALA A 1 103 ? -2.573 14.328 7.851 1.00 90.44 103 ALA A CA 1
ATOM 783 C C . ALA A 1 103 ? -3.848 13.537 7.552 1.00 90.44 103 ALA A C 1
ATOM 785 O O . ALA A 1 103 ? -4.338 12.802 8.416 1.00 90.44 103 ALA A O 1
ATOM 786 N N . ALA A 1 104 ? -4.343 13.681 6.327 1.00 93.69 104 ALA A N 1
ATOM 787 C CA . ALA A 1 104 ? -5.467 12.921 5.817 1.00 93.69 104 ALA A CA 1
ATOM 788 C C . ALA A 1 104 ? -4.984 11.956 4.730 1.00 93.69 104 ALA A C 1
ATOM 790 O O . ALA A 1 104 ? -4.010 12.227 4.025 1.00 93.69 104 ALA A O 1
ATOM 791 N N . PHE A 1 105 ? -5.632 10.802 4.632 1.00 95.50 105 PHE A N 1
ATOM 792 C CA . PHE A 1 105 ? -5.184 9.705 3.789 1.00 95.50 105 PHE A CA 1
ATOM 793 C C . PHE A 1 105 ? -6.305 9.200 2.902 1.00 95.50 105 PHE A C 1
ATOM 795 O O . PHE 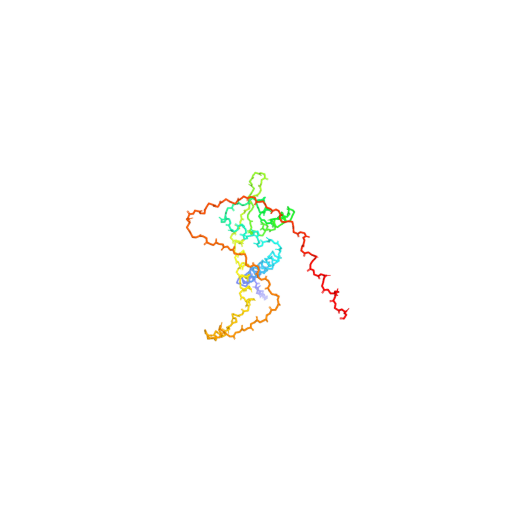A 1 105 ? -7.456 9.118 3.323 1.00 95.50 105 PHE A O 1
ATOM 802 N N . ARG A 1 106 ? -5.949 8.819 1.680 1.00 95.56 106 ARG A N 1
ATOM 803 C CA . ARG A 1 106 ? -6.866 8.235 0.703 1.00 95.56 106 ARG A CA 1
ATOM 804 C C . ARG A 1 106 ? -6.243 6.981 0.112 1.00 95.56 106 ARG A C 1
ATOM 806 O O . ARG A 1 106 ? -5.043 6.951 -0.133 1.00 95.56 106 ARG A O 1
ATOM 813 N N . VAL A 1 107 ? -7.044 5.948 -0.126 1.00 95.56 107 VAL A N 1
ATOM 814 C CA . VAL A 1 107 ? -6.569 4.746 -0.825 1.00 95.56 107 VAL A CA 1
ATOM 815 C C . VAL A 1 107 ? -6.395 5.027 -2.321 1.00 95.56 107 VAL A C 1
ATOM 817 O O . VAL A 1 107 ? -7.233 5.688 -2.934 1.00 95.56 107 VAL A O 1
ATOM 820 N N . THR A 1 108 ? -5.306 4.541 -2.917 1.00 94.81 108 THR A N 1
ATOM 821 C CA . THR A 1 108 ? -5.081 4.642 -4.369 1.00 94.81 108 THR A CA 1
ATOM 822 C C . THR A 1 108 ? -5.790 3.511 -5.112 1.00 94.81 108 THR A C 1
ATOM 824 O O . THR A 1 108 ? -6.221 2.531 -4.507 1.00 94.81 108 THR A O 1
ATOM 827 N N . GLN A 1 109 ? -5.849 3.572 -6.447 1.00 92.12 109 GLN A N 1
ATOM 828 C CA . GLN A 1 109 ? -6.338 2.441 -7.251 1.00 92.12 109 GLN A CA 1
ATOM 829 C C . GLN A 1 109 ? -5.543 1.153 -6.995 1.00 92.12 109 GLN A C 1
ATOM 831 O O . GLN A 1 109 ? -6.119 0.070 -6.916 1.00 92.12 109 GLN A O 1
ATOM 836 N N . ARG A 1 110 ? -4.223 1.267 -6.799 1.00 91.44 110 ARG A N 1
ATOM 837 C CA . ARG A 1 110 ? -3.365 0.123 -6.468 1.00 91.44 110 ARG A CA 1
ATOM 838 C C . ARG A 1 110 ? -3.688 -0.443 -5.082 1.00 91.44 110 ARG A C 1
ATOM 840 O O . ARG A 1 110 ? -3.720 -1.659 -4.917 1.00 91.44 110 ARG A O 1
ATOM 847 N N . GLY A 1 111 ? -3.944 0.424 -4.102 1.00 92.06 111 GLY A N 1
ATOM 848 C CA . GLY A 1 111 ? -4.385 0.015 -2.766 1.00 92.06 111 GLY A CA 1
ATOM 849 C C . GLY A 1 111 ? -5.756 -0.666 -2.770 1.00 92.06 111 GLY A C 1
ATOM 850 O O . GLY A 1 111 ? -5.939 -1.658 -2.070 1.00 92.06 111 GLY A O 1
ATOM 851 N N . LEU A 1 112 ? -6.689 -0.179 -3.596 1.00 92.50 112 LEU A N 1
ATOM 852 C CA . LEU A 1 112 ? -8.016 -0.776 -3.783 1.00 92.50 112 LEU A CA 1
ATOM 853 C C . LEU A 1 112 ? -7.922 -2.184 -4.373 1.00 92.50 112 LEU A C 1
ATOM 855 O O . LEU A 1 112 ? -8.455 -3.122 -3.789 1.00 92.50 112 LEU A O 1
ATOM 859 N N . ALA A 1 113 ? -7.178 -2.344 -5.471 1.00 91.06 113 ALA A N 1
ATOM 860 C CA . ALA A 1 113 ? -6.990 -3.645 -6.111 1.00 91.06 113 ALA A CA 1
ATOM 861 C C . ALA A 1 113 ? -6.417 -4.691 -5.139 1.00 91.06 113 ALA A C 1
ATOM 863 O O . ALA A 1 113 ? -6.850 -5.842 -5.147 1.00 91.06 113 ALA A O 1
ATOM 864 N N . LEU A 1 114 ? -5.490 -4.277 -4.267 1.00 91.00 114 LEU A N 1
ATOM 865 C CA . LEU A 1 114 ? -4.938 -5.144 -3.227 1.00 91.00 114 LEU A CA 1
ATOM 866 C C . LEU A 1 114 ? -5.968 -5.505 -2.147 1.00 91.00 114 LEU A C 1
ATOM 868 O O . LEU A 1 114 ? -6.042 -6.652 -1.713 1.00 91.00 114 LEU A O 1
ATOM 872 N N . ALA A 1 115 ? -6.762 -4.533 -1.694 1.00 90.62 115 ALA A N 1
ATOM 873 C CA . ALA A 1 115 ? -7.803 -4.778 -0.699 1.00 90.62 115 ALA A CA 1
ATOM 874 C C . ALA A 1 115 ? -8.850 -5.783 -1.208 1.00 90.62 115 ALA A C 1
ATOM 876 O O . ALA A 1 115 ? -9.314 -6.635 -0.442 1.00 90.62 115 ALA A O 1
ATOM 877 N N . ASP A 1 116 ? -9.188 -5.695 -2.496 1.00 91.06 116 ASP A N 1
ATOM 878 C CA . ASP A 1 116 ? -10.145 -6.576 -3.159 1.00 91.06 116 ASP A CA 1
ATOM 879 C C . ASP A 1 116 ? -9.576 -7.978 -3.408 1.00 91.06 116 ASP A C 1
ATOM 881 O O . ASP A 1 116 ? -10.266 -8.964 -3.137 1.00 91.06 116 ASP A O 1
ATOM 885 N N . SER A 1 117 ? -8.322 -8.102 -3.865 1.00 89.44 117 SER A N 1
ATOM 886 C CA . SER A 1 117 ? -7.693 -9.416 -4.081 1.00 89.44 117 SER A CA 1
ATOM 887 C C . SER A 1 117 ? -7.641 -10.227 -2.787 1.00 89.44 117 SER A C 1
ATOM 889 O O . SER A 1 117 ? -8.065 -11.379 -2.754 1.00 89.44 117 SER A O 1
ATOM 891 N N . GLU A 1 118 ? -7.232 -9.591 -1.694 1.00 89.19 118 GLU A N 1
ATOM 892 C CA . GLU A 1 118 ? -7.116 -10.219 -0.375 1.00 89.19 118 GLU A CA 1
ATOM 893 C C . GLU A 1 118 ? -8.482 -10.560 0.231 1.00 89.19 118 GLU A C 1
ATOM 895 O O . GLU A 1 118 ? -8.656 -11.601 0.869 1.00 89.19 118 GLU A O 1
ATOM 900 N N . ARG A 1 119 ? -9.501 -9.720 -0.001 1.00 87.50 119 ARG A N 1
ATOM 901 C CA . ARG A 1 119 ? -10.884 -10.048 0.368 1.00 87.50 119 ARG A CA 1
ATOM 902 C C . ARG A 1 119 ? -11.354 -11.309 -0.362 1.00 87.50 119 ARG A C 1
ATOM 904 O O . ARG A 1 119 ? -11.934 -12.189 0.276 1.00 87.50 119 ARG A O 1
ATOM 911 N N . ASN A 1 120 ? -11.095 -11.404 -1.663 1.00 88.38 120 ASN A N 1
ATOM 912 C CA . ASN A 1 120 ? -11.503 -12.539 -2.487 1.00 88.38 120 ASN A CA 1
ATOM 913 C C . ASN A 1 120 ? -10.762 -13.826 -2.100 1.00 88.38 120 ASN A C 1
ATOM 915 O O . ASN A 1 120 ? -11.387 -14.879 -1.994 1.00 88.38 120 ASN A O 1
ATOM 919 N N . GLU A 1 121 ? -9.457 -13.755 -1.839 1.00 86.94 121 GLU A N 1
ATOM 920 C CA . GLU A 1 121 ? -8.662 -14.903 -1.385 1.00 86.94 121 GLU A CA 1
ATOM 921 C C . GLU A 1 121 ? -9.155 -15.438 -0.038 1.00 86.94 121 GLU A C 1
ATOM 923 O O . GLU A 1 121 ? -9.374 -16.640 0.104 1.00 86.94 121 GLU A O 1
ATOM 928 N N . ARG A 1 122 ? -9.449 -14.555 0.925 1.00 85.56 122 ARG A N 1
ATOM 929 C CA . ARG A 1 122 ? -10.042 -14.957 2.212 1.00 85.56 122 ARG A CA 1
ATOM 930 C C . ARG A 1 122 ? -11.424 -15.587 2.049 1.00 85.56 122 ARG A C 1
ATOM 932 O O . ARG A 1 122 ? -11.749 -16.532 2.763 1.00 85.56 122 ARG A O 1
ATOM 939 N N . GLN A 1 123 ? -12.244 -15.080 1.127 1.00 85.94 123 GLN A N 1
ATOM 940 C CA . GLN A 1 123 ? -13.551 -15.669 0.825 1.00 85.94 123 GLN A CA 1
ATOM 941 C C . GLN A 1 123 ? -13.421 -17.060 0.198 1.00 85.94 123 GLN A C 1
ATOM 943 O O . GLN A 1 123 ? -14.154 -17.962 0.597 1.00 85.94 123 GLN A O 1
ATOM 948 N N . ARG A 1 124 ? -12.473 -17.253 -0.728 1.00 86.81 124 ARG A N 1
ATOM 949 C CA . ARG A 1 124 ? -12.178 -18.561 -1.334 1.00 86.81 124 ARG A CA 1
ATOM 950 C C . ARG A 1 124 ? -11.673 -19.557 -0.302 1.00 86.81 124 ARG A C 1
ATOM 952 O O . ARG A 1 124 ? -12.263 -20.621 -0.169 1.00 86.81 124 ARG A O 1
ATOM 959 N N . ALA A 1 125 ? -10.680 -19.170 0.496 1.00 85.81 125 ALA A N 1
ATOM 960 C CA . ALA A 1 125 ? -10.167 -20.005 1.577 1.00 85.81 125 ALA A CA 1
ATOM 961 C C . ALA A 1 125 ? -11.282 -20.393 2.562 1.00 85.81 125 ALA A C 1
ATOM 963 O O . ALA A 1 125 ? -11.389 -21.547 2.959 1.00 85.81 125 ALA A O 1
ATOM 964 N N . ARG A 1 126 ? -12.179 -19.457 2.907 1.00 85.00 126 ARG A N 1
ATOM 965 C CA . ARG A 1 126 ? -13.343 -19.751 3.757 1.00 85.00 126 ARG A CA 1
ATOM 966 C C . ARG A 1 126 ? -14.331 -20.716 3.096 1.00 85.00 126 ARG A C 1
ATOM 968 O O . ARG A 1 126 ? -14.885 -21.558 3.796 1.00 85.00 126 ARG A O 1
ATOM 975 N N . ALA A 1 127 ? -14.575 -20.583 1.793 1.00 85.06 127 ALA A N 1
ATOM 976 C CA . ALA A 1 127 ? -15.468 -21.465 1.043 1.00 85.06 127 ALA A CA 1
ATOM 977 C C . ALA A 1 127 ? -14.902 -22.888 0.905 1.00 85.06 127 ALA A C 1
ATOM 979 O O . ALA A 1 127 ? -15.657 -23.846 1.014 1.00 85.06 127 ALA A O 1
ATOM 980 N N . GLU A 1 128 ? -13.588 -23.025 0.726 1.00 85.31 128 GLU A N 1
ATOM 981 C CA . GLU A 1 128 ? -12.888 -24.317 0.653 1.00 85.31 128 GLU A CA 1
ATOM 982 C C . GLU A 1 128 ? -12.753 -25.003 2.022 1.00 85.31 128 GLU A C 1
ATOM 984 O O . GLU A 1 128 ? -12.687 -26.226 2.103 1.00 85.31 128 GLU A O 1
ATOM 989 N N . MET A 1 129 ? -12.732 -24.223 3.106 1.00 76.81 129 MET A N 1
ATOM 990 C CA . MET A 1 129 ? -12.575 -24.715 4.479 1.00 76.81 129 MET A CA 1
ATOM 991 C C . MET A 1 129 ? -13.913 -25.072 5.156 1.00 76.81 129 MET A C 1
ATOM 993 O O . MET A 1 129 ? -13.921 -25.658 6.239 1.00 76.81 129 MET A O 1
ATOM 997 N N . LEU A 1 130 ? -15.052 -24.748 4.531 1.00 66.38 130 LEU A N 1
ATOM 998 C CA . LEU A 1 130 ? -16.355 -25.274 4.935 1.00 66.38 130 LEU A CA 1
ATOM 999 C C . LEU A 1 130 ? -16.439 -26.752 4.520 1.00 66.38 130 LEU A C 1
ATOM 1001 O O . LEU A 1 130 ? -16.219 -27.055 3.346 1.00 66.38 130 LEU A O 1
ATOM 1005 N N . PRO A 1 131 ? -16.775 -27.684 5.436 1.00 62.81 131 PRO A N 1
ATOM 1006 C CA . PRO A 1 131 ? -17.053 -29.054 5.034 1.00 62.81 131 PRO A CA 1
ATOM 1007 C C . PRO A 1 131 ? -18.166 -29.014 3.987 1.00 62.81 131 PRO A C 1
ATOM 1009 O O . PRO A 1 131 ? -19.155 -28.294 4.173 1.00 62.81 131 PRO A O 1
ATOM 1012 N N . ALA A 1 132 ? -17.985 -29.755 2.885 1.00 63.38 132 ALA A N 1
ATOM 1013 C CA . ALA A 1 132 ? -19.032 -29.971 1.891 1.00 63.38 132 ALA A CA 1
ATOM 1014 C C . ALA A 1 132 ? -20.355 -30.193 2.632 1.00 63.38 132 ALA A C 1
ATOM 1016 O O . ALA A 1 132 ? -20.322 -30.894 3.653 1.00 63.38 132 ALA A O 1
ATOM 1017 N N . PRO A 1 133 ? -21.477 -29.579 2.192 1.00 62.97 133 PRO A N 1
ATOM 1018 C CA . PRO A 1 133 ? -22.752 -29.762 2.865 1.00 62.97 133 PRO A CA 1
ATOM 1019 C C . PRO A 1 133 ? -22.905 -31.257 3.061 1.00 62.97 133 PRO A C 1
ATOM 1021 O O . PRO A 1 133 ? -22.873 -32.011 2.087 1.00 62.97 133 PRO A O 1
ATOM 1024 N N . VAL A 1 134 ? -22.923 -31.687 4.324 1.00 58.16 134 VAL A N 1
ATOM 1025 C CA . VAL A 1 134 ? -23.177 -33.078 4.649 1.00 58.16 134 VAL A CA 1
ATOM 1026 C C . VAL A 1 134 ? -24.560 -33.282 4.072 1.00 58.16 134 VAL A C 1
ATOM 1028 O O . VAL A 1 134 ? -25.535 -32.755 4.606 1.00 58.16 134 VAL A O 1
ATOM 1031 N N . SER A 1 135 ? -24.619 -33.916 2.903 1.00 61.84 135 SER A N 1
ATOM 1032 C CA . SER A 1 135 ? -25.844 -34.348 2.260 1.00 61.84 135 SER A CA 1
ATOM 1033 C C . SER A 1 135 ? -26.405 -35.419 3.175 1.00 61.84 135 SER A C 1
ATOM 1035 O O . SER A 1 135 ? -26.272 -36.610 2.913 1.00 61.84 135 SER A O 1
ATOM 1037 N N . ALA A 1 136 ? -26.939 -34.997 4.319 1.00 57.34 136 ALA A N 1
ATOM 1038 C CA . ALA A 1 136 ? -27.751 -35.835 5.152 1.00 57.34 136 ALA A CA 1
ATOM 1039 C C . ALA A 1 136 ? -28.886 -36.270 4.226 1.00 57.34 136 ALA A C 1
ATOM 1041 O O . ALA A 1 136 ? -29.588 -35.402 3.688 1.00 57.34 136 ALA A O 1
ATOM 1042 N N . PRO A 1 137 ? -29.044 -37.574 3.955 1.00 53.00 137 PRO A N 1
ATOM 1043 C CA . PRO A 1 137 ? -30.262 -38.021 3.329 1.00 53.00 137 PRO A CA 1
ATOM 1044 C C . PRO A 1 137 ? -31.372 -37.582 4.281 1.00 53.00 137 PRO A C 1
ATOM 1046 O O . PRO A 1 137 ? -31.438 -38.033 5.423 1.00 53.00 137 PRO A O 1
ATOM 1049 N N . VAL A 1 138 ? -32.203 -36.641 3.834 1.00 55.56 138 VAL A N 1
ATOM 1050 C CA . VAL A 1 138 ? -33.483 -36.352 4.472 1.00 55.56 138 VAL A CA 1
ATOM 1051 C C . VAL A 1 138 ? -34.322 -37.606 4.244 1.00 55.56 138 VAL A C 1
ATOM 1053 O O . VAL A 1 138 ? -35.092 -37.697 3.290 1.00 55.56 138 VAL A O 1
ATOM 1056 N N . GLN A 1 139 ? -34.089 -38.627 5.067 1.00 49.53 139 GLN A N 1
ATOM 1057 C CA . GLN A 1 139 ? -34.999 -39.744 5.193 1.00 49.53 139 GLN A CA 1
ATOM 1058 C C . GLN A 1 139 ? -36.227 -39.197 5.912 1.00 49.53 139 GLN A C 1
ATOM 1060 O O . GLN A 1 139 ? -36.163 -38.787 7.065 1.00 49.53 139 GLN A O 1
ATOM 1065 N N . SER A 1 140 ? -37.298 -39.098 5.122 1.00 51.84 140 SER A N 1
ATOM 1066 C CA . SER A 1 140 ? -38.697 -39.268 5.511 1.00 51.84 140 SER A CA 1
ATOM 1067 C C . SER A 1 140 ? -39.180 -38.509 6.752 1.00 51.84 140 SER A C 1
ATOM 1069 O O . SER A 1 140 ? -38.834 -38.798 7.890 1.00 51.84 140 SER A O 1
ATOM 1071 N N . LYS A 1 141 ? -40.153 -37.623 6.514 1.00 50.59 141 LYS A N 1
ATOM 1072 C CA . LYS A 1 141 ? -41.021 -36.933 7.488 1.00 50.59 141 LYS A CA 1
ATOM 1073 C C . LYS A 1 141 ? -41.747 -37.840 8.513 1.00 50.59 141 LYS A C 1
ATOM 1075 O O . LYS A 1 141 ? -42.581 -37.330 9.253 1.00 50.59 141 LYS A O 1
ATOM 1080 N N . GLU A 1 142 ? -41.462 -39.137 8.577 1.00 49.97 142 GLU A N 1
ATOM 1081 C CA . GLU A 1 142 ? -42.200 -40.116 9.384 1.00 49.97 142 GLU A CA 1
ATOM 1082 C C . GLU A 1 142 ? -41.480 -40.552 10.675 1.00 49.97 142 GLU A C 1
ATOM 1084 O O . GLU A 1 142 ? -42.155 -40.982 11.606 1.00 49.97 142 GLU A O 1
ATOM 1089 N N . ASP A 1 143 ? -40.168 -40.325 10.827 1.00 44.19 143 ASP A N 1
ATOM 1090 C CA . ASP A 1 143 ? -39.433 -40.736 12.044 1.00 44.19 143 ASP A CA 1
ATOM 1091 C C . ASP A 1 143 ? -39.371 -39.670 13.156 1.00 44.19 143 ASP A C 1
ATOM 1093 O O . ASP A 1 143 ? -38.888 -39.928 14.260 1.00 44.19 143 ASP A O 1
ATOM 1097 N N . ALA A 1 144 ? -39.944 -38.481 12.939 1.00 48.09 144 ALA A N 1
ATOM 1098 C CA . ALA A 1 144 ? -39.964 -37.396 13.930 1.00 48.09 144 ALA A CA 1
ATOM 1099 C C . ALA A 1 144 ? -40.845 -37.671 15.174 1.00 48.09 144 ALA A C 1
ATOM 1101 O O . ALA A 1 144 ? -40.942 -36.817 16.053 1.00 48.09 144 ALA A O 1
ATOM 1102 N N . LEU A 1 145 ? -41.489 -38.841 15.273 1.00 48.16 145 LEU A N 1
ATOM 1103 C CA . LEU A 1 145 ? -42.371 -39.196 16.394 1.00 48.16 145 LEU A CA 1
ATOM 1104 C C . LEU A 1 145 ? -41.904 -40.395 17.234 1.00 48.16 145 LEU A C 1
ATOM 1106 O O . LEU A 1 145 ? -42.581 -40.745 18.200 1.00 48.16 145 LEU A O 1
ATOM 1110 N N . ARG A 1 146 ? -40.750 -41.011 16.944 1.00 42.88 146 ARG A N 1
ATOM 1111 C CA . ARG A 1 146 ? -40.191 -42.084 17.790 1.00 42.88 146 ARG A CA 1
ATOM 1112 C C . ARG A 1 146 ? -38.675 -41.980 17.924 1.00 42.88 146 ARG A C 1
ATOM 1114 O O . ARG A 1 146 ? -37.928 -42.792 17.400 1.00 42.88 146 ARG A O 1
ATOM 1121 N N . GLY A 1 147 ? -38.230 -41.002 18.699 1.00 37.69 147 GLY A N 1
ATOM 1122 C CA . GLY A 1 147 ? -36.852 -40.922 19.169 1.00 37.69 147 GLY A CA 1
ATOM 1123 C C . GLY A 1 147 ? -36.819 -40.306 20.555 1.00 37.69 147 GLY A C 1
ATOM 1124 O O . GLY A 1 147 ? -36.672 -39.097 20.692 1.00 37.69 147 GLY A O 1
ATOM 1125 N N . VAL A 1 148 ? -36.999 -41.138 21.581 1.00 44.44 148 VAL A N 1
ATOM 1126 C CA . VAL A 1 148 ? -36.677 -40.795 22.968 1.00 44.44 148 VAL A CA 1
ATOM 1127 C C . VAL A 1 148 ? -35.168 -40.549 23.021 1.00 44.44 148 VAL A C 1
ATOM 1129 O O . VAL A 1 148 ? -34.386 -41.491 23.086 1.00 44.44 148 VAL A O 1
ATOM 1132 N N . PHE A 1 149 ? -34.752 -39.287 22.928 1.00 37.38 149 PHE A N 1
ATOM 1133 C CA . PHE A 1 149 ? -33.402 -38.879 23.297 1.00 37.38 149 PHE A CA 1
ATOM 1134 C C . PHE A 1 149 ? -33.414 -38.522 24.779 1.00 37.38 149 PHE A C 1
ATOM 1136 O O . PHE A 1 149 ? -33.681 -37.387 25.171 1.00 37.38 149 PHE A O 1
ATOM 1143 N N . GLU A 1 150 ? -33.128 -39.519 25.610 1.00 42.81 150 GLU A N 1
ATOM 1144 C CA . GLU A 1 150 ? -32.553 -39.257 26.920 1.00 42.81 150 GLU A CA 1
ATOM 1145 C C . GLU A 1 150 ? -31.117 -38.775 26.700 1.00 42.81 150 GLU A C 1
ATOM 1147 O O . GLU A 1 150 ? -30.247 -39.488 26.202 1.00 42.81 150 GLU A O 1
ATOM 1152 N N . SER A 1 151 ? -30.866 -37.516 27.029 1.00 43.22 151 SER A N 1
ATOM 1153 C CA . SER A 1 151 ? -29.518 -37.007 27.250 1.00 43.22 151 SER A CA 1
ATOM 1154 C C . SER A 1 151 ? -29.585 -36.077 28.457 1.00 43.22 151 SER A C 1
ATOM 1156 O O . SER A 1 151 ? -30.245 -35.037 28.383 1.00 43.22 151 SER A O 1
ATOM 1158 N N . PRO A 1 152 ? -28.961 -36.434 29.591 1.00 48.28 152 PRO A N 1
ATOM 1159 C CA . PRO A 1 152 ? -28.841 -35.527 30.716 1.00 48.28 152 PRO A CA 1
ATOM 1160 C C . PRO A 1 152 ? -27.757 -34.492 30.379 1.00 48.28 152 PRO A C 1
ATOM 1162 O O . PRO A 1 152 ? -26.686 -34.856 29.903 1.00 48.28 152 PRO A O 1
ATOM 1165 N N . ASN A 1 153 ? -28.036 -33.215 30.658 1.00 41.69 153 ASN A N 1
ATOM 1166 C CA . ASN A 1 153 ? -27.139 -32.045 30.561 1.00 41.69 153 ASN A CA 1
ATOM 1167 C C . ASN A 1 153 ? -27.220 -31.151 29.312 1.00 41.69 153 ASN A C 1
ATOM 1169 O O . ASN A 1 153 ? -26.197 -30.689 28.813 1.00 41.69 153 ASN A O 1
ATOM 1173 N N . ILE A 1 154 ? -28.427 -30.751 28.901 1.00 38.06 154 ILE A N 1
ATOM 1174 C CA . ILE A 1 154 ? -28.600 -29.430 28.273 1.00 38.06 154 ILE A CA 1
ATOM 1175 C C . ILE A 1 154 ? -29.725 -28.687 28.993 1.00 38.06 154 ILE A C 1
ATOM 1177 O O . ILE A 1 154 ? -30.907 -28.944 28.777 1.00 38.06 154 ILE A O 1
ATOM 1181 N N . VAL A 1 155 ? -29.358 -27.738 29.854 1.00 35.31 155 VAL A N 1
ATOM 1182 C CA . VAL A 1 155 ? -30.304 -26.753 30.387 1.00 35.31 155 VAL A CA 1
ATOM 1183 C C . VAL A 1 155 ? -30.460 -25.659 29.334 1.00 35.31 155 VAL A C 1
ATOM 1185 O O . VAL A 1 155 ? -29.669 -24.721 29.267 1.00 35.31 155 VAL A O 1
ATOM 1188 N N . VAL A 1 156 ? -31.480 -25.777 28.484 1.00 37.19 156 VAL A N 1
ATOM 1189 C CA . VAL A 1 156 ? -31.909 -24.669 27.624 1.00 37.19 156 VAL A CA 1
ATOM 1190 C C . VAL A 1 156 ? -32.753 -23.722 28.478 1.00 37.19 156 VAL A C 1
ATOM 1192 O O . VAL A 1 156 ? -33.926 -23.986 28.736 1.00 37.19 156 VAL A O 1
ATOM 1195 N N . ILE A 1 157 ? -32.182 -22.600 28.923 1.00 37.84 157 ILE A N 1
ATOM 1196 C CA . ILE A 1 157 ? -32.971 -21.522 29.537 1.00 37.84 157 ILE A CA 1
ATOM 1197 C C . ILE A 1 157 ? -33.656 -20.737 28.411 1.00 37.84 157 ILE A C 1
ATOM 1199 O O . ILE A 1 157 ? -33.175 -19.697 27.965 1.00 37.84 157 ILE A O 1
ATOM 1203 N N . MET A 1 158 ? -34.797 -21.238 27.935 1.00 29.91 158 MET A N 1
ATOM 1204 C CA . MET A 1 158 ? -35.737 -20.430 27.159 1.00 29.91 158 MET A CA 1
ATOM 1205 C C . MET A 1 158 ? -36.449 -19.469 28.115 1.00 29.91 158 MET A C 1
ATOM 1207 O O . MET A 1 158 ? -37.384 -19.849 28.821 1.00 29.91 158 MET A O 1
ATOM 1211 N N . ARG A 1 159 ? -36.026 -18.200 28.148 1.00 35.53 159 ARG A N 1
ATOM 1212 C CA . ARG A 1 159 ? -36.872 -17.139 28.708 1.00 35.53 159 ARG A CA 1
ATOM 1213 C C . ARG A 1 159 ? -38.088 -16.979 27.797 1.00 35.53 159 ARG A C 1
ATOM 1215 O O . ARG A 1 159 ? -37.938 -16.660 26.620 1.00 35.53 159 ARG A O 1
ATOM 1222 N N . ARG A 1 160 ? -39.284 -17.202 28.350 1.00 31.95 160 ARG A N 1
ATOM 1223 C CA . ARG A 1 160 ? -40.554 -16.821 27.722 1.00 31.95 160 ARG A CA 1
ATOM 1224 C C . ARG A 1 160 ? -40.497 -15.333 27.376 1.00 31.95 160 ARG A C 1
ATOM 1226 O O . ARG A 1 160 ? -40.435 -14.504 28.278 1.00 31.95 160 ARG A O 1
ATOM 1233 N N . TYR A 1 161 ? -40.531 -15.010 26.090 1.00 37.47 161 TYR A N 1
ATOM 1234 C CA . TYR A 1 161 ? -41.004 -13.710 25.641 1.00 37.47 161 TYR A CA 1
ATOM 1235 C C . TYR A 1 161 ? -42.483 -13.872 25.313 1.00 37.47 161 TYR A C 1
ATOM 1237 O O . TYR A 1 161 ? -42.836 -14.584 24.373 1.00 37.47 161 TYR A O 1
ATOM 1245 N N . ASP A 1 162 ? -43.339 -13.232 26.106 1.00 37.44 162 ASP A N 1
ATOM 1246 C CA . ASP A 1 162 ? -44.722 -12.993 25.715 1.00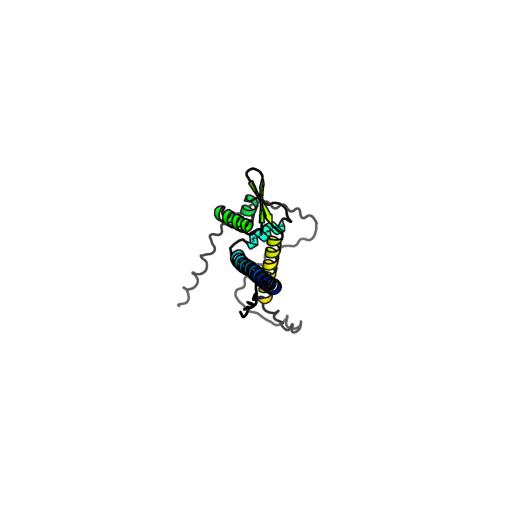 37.44 162 ASP A CA 1
ATOM 1247 C C . ASP A 1 162 ? -44.704 -12.030 24.525 1.00 37.44 162 ASP A C 1
ATOM 1249 O O . ASP A 1 162 ? -44.425 -10.837 24.651 1.00 37.44 162 ASP A O 1
ATOM 1253 N N . ILE A 1 163 ? -44.954 -12.572 23.336 1.00 42.44 163 ILE A N 1
ATOM 1254 C CA . ILE A 1 163 ? -45.143 -11.781 22.125 1.00 42.44 163 ILE A CA 1
ATOM 1255 C C . ILE A 1 163 ? -46.588 -11.278 22.159 1.00 42.44 163 ILE A C 1
ATOM 1257 O O . ILE A 1 163 ? -47.510 -11.968 21.724 1.00 42.44 163 ILE A O 1
ATOM 1261 N N . HIS A 1 164 ? -46.803 -10.074 22.688 1.00 34.69 164 HIS A N 1
ATOM 1262 C CA . HIS A 1 164 ? -48.064 -9.364 22.486 1.00 34.69 164 HIS A CA 1
ATOM 1263 C C . HIS A 1 164 ? -48.123 -8.799 21.055 1.00 34.69 164 HIS A C 1
ATOM 1265 O O . HIS A 1 164 ? -47.216 -8.071 20.648 1.00 34.69 164 HIS A O 1
ATOM 1271 N N . PRO A 1 165 ? -49.182 -9.083 20.273 1.00 46.69 165 PRO A N 1
ATOM 1272 C CA . PRO A 1 165 ? -49.345 -8.508 18.949 1.00 46.69 165 PRO A CA 1
ATOM 1273 C C . PRO A 1 165 ? -50.017 -7.129 19.048 1.00 46.69 165 PRO A C 1
ATOM 1275 O O . PRO A 1 165 ? -50.995 -6.972 19.779 1.00 46.69 165 PRO A O 1
ATOM 1278 N N . LYS A 1 166 ? -49.551 -6.189 18.209 1.00 42.88 166 LYS A N 1
ATOM 1279 C CA . LYS A 1 166 ? -50.078 -4.834 17.904 1.00 42.88 166 LYS A CA 1
ATOM 1280 C C . LYS A 1 166 ? -49.397 -3.657 18.626 1.00 42.88 166 LYS A C 1
ATOM 1282 O O . LYS A 1 166 ? -49.865 -3.203 19.663 1.00 42.88 166 LYS A O 1
ATOM 1287 N N . LYS A 1 167 ? -48.430 -3.023 17.957 1.00 38.97 167 LYS A N 1
ATOM 1288 C CA . LYS A 1 167 ? -48.608 -1.793 17.149 1.00 38.97 167 LYS A CA 1
ATOM 1289 C C . LYS A 1 167 ? -47.233 -1.276 16.713 1.00 38.97 167 LYS A C 1
ATOM 1291 O O . LYS A 1 167 ? -46.324 -1.173 17.527 1.00 38.97 167 LYS A O 1
ATOM 1296 N N . ASP A 1 168 ? -47.125 -0.954 15.429 1.00 47.00 168 ASP A N 1
ATOM 1297 C CA . ASP A 1 168 ? -45.977 -0.306 14.801 1.00 47.00 168 ASP A CA 1
ATOM 1298 C C . ASP A 1 168 ? -45.565 0.965 15.547 1.00 47.00 168 ASP A C 1
ATOM 1300 O O . ASP A 1 168 ? -46.357 1.907 15.640 1.00 47.00 168 ASP A O 1
ATOM 1304 N N . LYS A 1 169 ? -44.331 0.963 16.060 1.00 41.16 169 LYS A N 1
ATOM 1305 C CA . LYS A 1 169 ? -43.405 2.101 16.193 1.00 41.16 169 LYS A CA 1
ATOM 1306 C C . LYS A 1 169 ? -42.132 1.597 16.881 1.00 41.16 169 LYS A C 1
ATOM 1308 O O . LYS A 1 169 ? -42.098 1.449 18.098 1.00 41.16 169 LYS A O 1
ATOM 1313 N N . LEU A 1 170 ? -41.097 1.291 16.096 1.00 35.94 170 LEU A N 1
ATOM 1314 C CA . LEU A 1 170 ? -39.735 1.167 16.618 1.00 35.94 170 LEU A CA 1
ATOM 1315 C C . LEU A 1 170 ? -39.082 2.552 16.570 1.00 35.94 170 LEU A C 1
ATOM 1317 O O . LEU A 1 170 ? -38.550 2.950 15.537 1.00 35.94 170 LEU A O 1
ATOM 1321 N N . ASP A 1 171 ? -39.118 3.263 17.694 1.00 31.98 171 ASP A N 1
ATOM 1322 C CA . ASP A 1 171 ? -38.180 4.350 17.962 1.00 31.98 171 ASP A CA 1
ATOM 1323 C C . ASP A 1 171 ? -36.893 3.722 18.517 1.00 31.98 171 ASP A C 1
ATOM 1325 O O . ASP A 1 171 ? -36.852 3.214 19.639 1.00 31.98 171 ASP A O 1
ATOM 1329 N N . TYR A 1 172 ? -35.835 3.703 17.703 1.00 34.72 172 TYR A N 1
ATOM 1330 C CA . TYR A 1 172 ? -34.502 3.291 18.138 1.00 34.72 172 TYR A CA 1
ATOM 1331 C C . TYR A 1 172 ? -33.837 4.440 18.906 1.00 34.72 172 TYR A C 1
ATOM 1333 O O . TYR A 1 172 ? -33.232 5.331 18.313 1.00 34.72 172 TYR A O 1
ATOM 1341 N N . HIS A 1 173 ? -33.896 4.388 20.235 1.00 29.17 173 HIS A N 1
ATOM 1342 C CA . HIS A 1 173 ? -32.957 5.095 21.102 1.00 29.17 173 HIS A CA 1
ATOM 1343 C C . HIS A 1 173 ? -31.922 4.094 21.623 1.00 29.17 173 HIS A C 1
ATOM 1345 O O . HIS A 1 173 ? -32.215 3.298 22.509 1.00 29.17 173 HIS A O 1
ATOM 1351 N N . PHE A 1 174 ? -30.709 4.128 21.067 1.00 31.38 174 PHE A N 1
ATOM 1352 C CA . PHE A 1 174 ? -29.553 3.456 21.659 1.00 31.38 174 PHE A CA 1
ATOM 1353 C C . PHE A 1 174 ? -28.796 4.483 22.505 1.00 31.38 174 PHE A C 1
ATOM 1355 O O . PHE A 1 174 ? -28.165 5.395 21.973 1.00 31.38 174 PHE A O 1
ATOM 1362 N N . ALA A 1 175 ? -28.909 4.354 23.824 1.00 30.83 175 ALA A N 1
ATOM 1363 C CA . ALA A 1 175 ? -28.110 5.080 24.800 1.00 30.83 175 ALA A CA 1
ATOM 1364 C C . ALA A 1 175 ? -27.439 4.082 25.754 1.00 30.83 175 ALA A C 1
ATOM 1366 O O . ALA A 1 175 ? -27.997 3.023 26.036 1.00 30.83 175 ALA A O 1
ATOM 1367 N N . SER A 1 176 ? -26.276 4.501 26.264 1.00 35.38 176 SER A N 1
ATOM 1368 C CA . SER A 1 176 ? -25.368 3.870 27.241 1.00 35.38 176 SER A CA 1
ATOM 1369 C C . SER A 1 176 ? -24.624 2.622 26.749 1.00 35.38 176 SER A C 1
ATOM 1371 O O . SER A 1 176 ? -25.219 1.647 26.310 1.00 35.38 176 SER A O 1
ATOM 1373 N N . GLU A 1 177 ? -23.304 2.709 26.563 1.00 44.12 177 GLU A N 1
ATOM 1374 C CA . GLU A 1 177 ? -22.273 2.644 27.619 1.00 44.12 177 GLU A CA 1
ATOM 1375 C C . GLU A 1 177 ? -22.308 1.303 28.344 1.00 44.12 177 GLU A C 1
ATOM 1377 O O . GLU A 1 177 ? -23.057 1.131 29.290 1.00 44.12 177 GLU A O 1
ATOM 1382 N N . ASP A 1 178 ? -21.435 0.388 27.921 1.00 38.66 178 ASP A N 1
ATOM 1383 C CA . ASP A 1 178 ? -20.728 -0.455 28.875 1.00 38.66 178 ASP A CA 1
ATOM 1384 C C . ASP A 1 178 ? -19.374 -0.890 28.309 1.00 38.66 178 ASP A C 1
ATOM 1386 O O . ASP A 1 178 ? -19.245 -1.473 27.229 1.00 38.66 178 ASP A O 1
ATOM 1390 N N . ARG A 1 179 ? -18.334 -0.532 29.064 1.00 40.38 179 ARG A N 1
ATOM 1391 C CA . ARG A 1 179 ? -16.952 -0.969 28.888 1.00 40.38 179 ARG A CA 1
ATOM 1392 C C . ARG A 1 179 ? -16.881 -2.460 29.194 1.00 40.38 179 ARG A C 1
ATOM 1394 O O . ARG A 1 179 ? -17.018 -2.850 30.348 1.00 40.38 179 ARG A O 1
ATOM 1401 N N . ILE A 1 180 ? -16.575 -3.282 28.196 1.00 39.59 180 ILE A N 1
ATOM 1402 C CA . ILE A 1 180 ? -16.148 -4.660 28.446 1.00 39.59 180 ILE A CA 1
ATOM 1403 C C . ILE A 1 180 ? -14.620 -4.666 28.543 1.00 39.59 180 ILE A C 1
ATOM 1405 O O . ILE A 1 180 ? -13.913 -4.559 27.543 1.00 39.59 180 ILE A O 1
ATOM 1409 N N . ASP A 1 181 ? -14.134 -4.755 29.780 1.00 38.22 181 ASP A N 1
ATOM 1410 C CA . ASP A 1 181 ? -12.748 -5.061 30.131 1.00 38.22 181 ASP A CA 1
ATOM 1411 C C . ASP A 1 181 ? -12.450 -6.527 29.771 1.00 38.22 181 ASP A C 1
ATOM 1413 O O . ASP A 1 181 ? -13.056 -7.468 30.287 1.00 38.22 181 ASP A O 1
ATOM 1417 N N . SER A 1 182 ? -11.529 -6.725 28.833 1.00 43.44 182 SER A N 1
ATOM 1418 C CA . SER A 1 182 ? -11.181 -8.008 28.216 1.00 43.44 182 SER A CA 1
ATOM 1419 C C . SER A 1 182 ? -10.240 -8.889 29.059 1.00 43.44 182 SER A C 1
ATOM 1421 O O . SER A 1 182 ? -9.532 -9.735 28.514 1.00 43.44 182 SER A O 1
ATOM 1423 N N . SER A 1 183 ? -10.220 -8.728 30.384 1.00 41.22 183 SER A N 1
ATOM 1424 C CA . SER A 1 183 ? -9.201 -9.345 31.250 1.00 41.22 183 SER A CA 1
ATOM 1425 C C . SER A 1 183 ? -9.602 -10.666 31.936 1.00 41.22 183 SER A C 1
ATOM 1427 O O . SER A 1 183 ? -8.784 -11.229 32.655 1.00 41.22 183 SER A O 1
ATOM 1429 N N . ASN A 1 184 ? -10.795 -11.231 31.691 1.00 41.31 184 ASN A N 1
ATOM 1430 C CA . ASN A 1 184 ? -11.299 -12.392 32.460 1.00 41.31 184 ASN A CA 1
ATOM 1431 C C . ASN A 1 184 ? -11.478 -13.734 31.716 1.00 41.31 184 ASN A C 1
ATOM 1433 O O . ASN A 1 184 ? -12.033 -14.673 32.280 1.00 41.31 184 ASN A O 1
ATOM 1437 N N . TYR A 1 185 ? -10.938 -13.917 30.507 1.00 39.47 185 TYR A N 1
ATOM 1438 C CA . TYR A 1 185 ? -11.052 -15.200 29.780 1.00 39.47 185 TYR A CA 1
ATOM 1439 C C . TYR A 1 185 ? -9.923 -16.215 30.048 1.00 39.47 185 TYR A C 1
ATOM 1441 O O . TYR A 1 185 ? -9.563 -16.988 29.161 1.00 39.47 185 TYR A O 1
ATOM 1449 N N . ARG A 1 186 ? -9.343 -16.258 31.258 1.00 41.62 186 ARG A N 1
ATOM 1450 C CA . ARG A 1 186 ? -8.241 -17.204 31.547 1.00 41.62 186 ARG A CA 1
ATOM 1451 C C . ARG A 1 186 ? -8.312 -18.026 32.835 1.00 41.62 186 ARG A C 1
ATOM 1453 O O . ARG A 1 186 ? -7.301 -18.607 33.208 1.00 41.62 186 ARG A O 1
ATOM 1460 N N . LEU A 1 187 ? -9.477 -18.163 33.469 1.00 41.47 187 LEU A N 1
ATOM 1461 C CA . LEU A 1 187 ? -9.609 -18.936 34.719 1.00 41.47 187 LEU A CA 1
ATOM 1462 C C . LEU A 1 187 ? -10.832 -19.873 34.782 1.00 41.47 187 LEU A C 1
ATOM 1464 O O . LEU A 1 187 ? -11.419 -20.055 35.840 1.00 41.47 187 LEU A O 1
ATOM 1468 N N . LEU A 1 188 ? -11.208 -20.514 33.670 1.00 40.62 188 LEU A N 1
ATOM 1469 C CA . LEU A 1 188 ? -12.257 -21.552 33.667 1.00 40.62 188 LEU A CA 1
ATOM 1470 C C . LEU A 1 188 ? -11.862 -22.799 32.861 1.00 40.62 188 LEU A C 1
ATOM 1472 O O . LEU A 1 188 ? -12.631 -23.282 32.042 1.00 40.62 188 LEU A O 1
ATOM 1476 N N . LEU A 1 189 ? -10.651 -23.320 33.085 1.00 43.34 189 LEU A N 1
ATOM 1477 C CA . LEU A 1 189 ? -10.225 -24.618 32.532 1.00 43.34 189 LEU A CA 1
ATOM 1478 C C . LEU A 1 189 ? -9.328 -25.446 33.478 1.00 43.34 189 LEU A C 1
ATOM 1480 O O . LEU A 1 189 ? -8.597 -26.314 33.022 1.00 43.34 189 LEU A O 1
ATOM 1484 N N . SER A 1 190 ? -9.370 -25.221 34.798 1.00 41.66 190 SER A N 1
ATOM 1485 C CA . SER A 1 190 ? -8.522 -25.987 35.737 1.00 41.66 190 SER A CA 1
ATOM 1486 C C . SER A 1 190 ? -9.197 -26.417 37.045 1.00 41.66 190 SER A C 1
ATOM 1488 O O . SER A 1 190 ? -8.503 -26.623 38.036 1.00 41.66 190 SER A O 1
ATOM 1490 N N . ALA A 1 191 ? -10.528 -26.544 37.088 1.00 43.47 191 ALA A N 1
ATOM 1491 C CA . ALA A 1 191 ? -11.242 -26.870 38.331 1.00 43.47 191 ALA A CA 1
ATOM 1492 C C . ALA A 1 191 ? -12.231 -28.046 38.231 1.00 43.47 191 ALA A C 1
ATOM 1494 O O . ALA A 1 191 ? -13.209 -28.076 38.969 1.00 43.47 191 ALA A O 1
ATOM 1495 N N . THR A 1 192 ? -11.986 -29.033 37.363 1.00 46.34 192 THR A N 1
ATOM 1496 C CA . THR A 1 192 ? -12.813 -30.258 37.302 1.00 46.34 192 THR A CA 1
ATOM 1497 C C . THR A 1 192 ? -11.990 -31.537 37.106 1.00 46.34 192 THR A C 1
ATOM 1499 O O . THR A 1 192 ? -12.343 -32.374 36.286 1.00 46.34 192 THR A O 1
ATOM 1502 N N . GLU A 1 193 ? -10.891 -31.705 37.853 1.00 45.06 193 GLU A N 1
ATOM 1503 C CA . GLU A 1 193 ? -10.118 -32.969 37.885 1.00 45.06 193 GLU A CA 1
ATOM 1504 C C . GLU A 1 193 ? -9.711 -33.424 39.302 1.00 45.06 193 GLU A C 1
ATOM 1506 O O . GLU A 1 193 ? -8.746 -34.160 39.497 1.00 45.06 193 GLU A O 1
ATOM 1511 N N . LYS A 1 194 ? -10.468 -33.035 40.333 1.00 45.88 194 LYS A N 1
ATOM 1512 C CA . LYS A 1 194 ? -10.347 -33.641 41.668 1.00 45.88 194 LYS A CA 1
ATOM 1513 C C . LYS A 1 194 ? -11.714 -33.831 42.302 1.00 45.88 194 LYS A C 1
ATOM 1515 O O . LYS A 1 194 ? -12.077 -33.068 43.178 1.00 45.88 194 LYS A O 1
ATOM 1520 N N . GLU A 1 195 ? -12.448 -34.835 41.835 1.00 46.03 195 GLU A N 1
ATOM 1521 C CA . GLU A 1 195 ? -13.429 -35.582 42.638 1.00 46.03 195 GLU A CA 1
ATOM 1522 C C . GLU A 1 195 ? -13.906 -36.802 41.838 1.00 46.03 195 GLU A C 1
ATOM 1524 O O . GLU A 1 195 ? -14.989 -36.839 41.266 1.00 46.03 195 GLU A O 1
ATOM 1529 N N . LEU A 1 196 ? -13.023 -37.798 41.728 1.00 42.12 196 LEU A N 1
ATOM 1530 C CA . LEU A 1 196 ? -13.374 -39.151 41.290 1.00 42.12 196 LEU A CA 1
ATOM 1531 C C . LEU A 1 196 ? -12.346 -40.150 41.837 1.00 42.12 196 LEU A C 1
ATOM 1533 O O . LEU A 1 196 ? -11.660 -40.847 41.100 1.00 42.12 196 LEU A O 1
ATOM 1537 N N . VAL A 1 197 ? -12.214 -40.166 43.166 1.00 45.06 197 VAL A N 1
ATOM 1538 C CA . VAL A 1 197 ? -11.735 -41.328 43.926 1.00 45.06 197 VAL A CA 1
ATOM 1539 C C . VAL A 1 197 ? -12.534 -41.379 45.225 1.00 45.06 197 VAL A C 1
ATOM 1541 O O . VAL A 1 197 ? -12.143 -40.782 46.224 1.00 45.06 197 VAL A O 1
ATOM 1544 N N . HIS A 1 198 ? -13.668 -42.070 45.175 1.00 44.25 198 HIS A N 1
ATOM 1545 C CA . HIS A 1 198 ? -14.124 -42.954 46.241 1.00 44.25 198 HIS A CA 1
ATOM 1546 C C . HIS A 1 198 ? -14.957 -44.072 45.627 1.00 44.25 198 HIS A C 1
ATOM 1548 O O . HIS A 1 198 ? -15.817 -43.757 44.776 1.00 44.25 198 HIS A O 1
#

Secondary structure (DSSP, 8-state):
--------------HHHHHHHHHHHHHHHHHHHHHHHHHHHHHHHTSTTHHHHHHHHHHTTT--EEHHHHHHHHT--HHHHHHHHHHHHHTTSEEEEEETTEEEEEE-HHHHHHHHHHHHHHHHHHHHHS----------TTGGGS-----S--------------------------------TTSSSSSSSS----

Organism: NCBI:txid1867774

Radius of gyration: 33.56 Å; chains: 1; bounding box: 106×65×102 Å

Foldseek 3Di:
DDDDDDPPDDPPPPVVVVVVVVVVVVVVVVVVVVVVLVVVLVVLVPDPCLLVLLVVLVVVPFDWAWLVRSCVVVVDDPVVSVVSVVVCVVSQQKDWDDDPPTITIHGDPVVNVSSVVVVVVVVVVVVVPPPDPPPPPPPDPPCPPDDPDDDPDDDDPDDDDPDDDDDDDDDDDDDDDDDDDPPPPPPPDPPPDPDPDD